Protein AF-A0A5C3Q4L3-F1 (afdb_monomer_lite)

Radius of gyration: 21.95 Å; chains: 1; bounding box: 42×44×56 Å

Sequence (191 aa):
MIPGEAAPNPEAIHKWSAREMYQFCVRNNIPEVWAYLWENWYCQERWKLWARSPCPDKVPVLTTTMIAESHFQKIKHDFLHYFNHPRLDLLVHIISQRMLQQYYVDLHTFLEETGRYSKGNLSWRPDFKRKWRTLEKVPQSEPFNPKYKPDALTWTCTCPSMRYSQFLICKHLIQHVRPVPPKFFLGVKRH

Foldseek 3Di:
DLPDLDDAQLVRVLVVVLVVVVVVCVVVVNVVVNVVCCVQDSPPVNVVVQPCRVPVQAQPLDDPVVVVVVVVVCCCPVPCVPPDPDDPVVSVCCCVPPVVVVVVVVVCVAPVLPDPNNQDPSVCLVVVVVVLVVLCPDDADPPHDPSWDQDLVSLDTPDPCLVVDSVSDHSVNSNVDDDDDPVVSSVDDHD

Secondary structure (DSSP, 8-state):
----SSPPPHHHHHHHHHHHHHHHHHHTT-HHHHHHHIIIIISHHHHHHH-STT-TT---SS-HHHHHHHHHHHIIIIISTT-SS--HHHHHHIIIIIIHHHHHHHHHHHHS--STTSSS--THHHHHHHHHHHHHHSPPPSSP-TT--EETTTTEE-SHHHHT-TTS--HHHHHHSPPPPTTHHHH----

InterPro domains:
  IPR007527 Zinc finger, SWIM-type [PS50966] (148-181)

Organism: NCBI:txid1884261

pLDDT: mean 78.93, std 13.06, range [42.47, 96.94]

Structure (mmCIF, N/CA/C/O backbone):
data_AF-A0A5C3Q4L3-F1
#
_entry.id   AF-A0A5C3Q4L3-F1
#
loop_
_atom_site.group_PDB
_atom_site.id
_atom_site.type_symbol
_atom_site.label_atom_id
_atom_site.label_alt_id
_atom_site.label_comp_id
_atom_site.label_asym_id
_atom_site.label_entity_id
_atom_site.label_seq_id
_atom_site.pdbx_PDB_ins_code
_atom_site.Cartn_x
_atom_site.Cartn_y
_atom_site.Cartn_z
_atom_site.occupancy
_atom_site.B_iso_or_equiv
_atom_site.auth_seq_id
_atom_site.auth_comp_id
_atom_site.auth_asym_id
_atom_site.auth_atom_id
_atom_site.pdbx_PDB_model_num
ATOM 1 N N . MET A 1 1 ? 10.709 -1.392 -18.042 1.00 47.03 1 MET A N 1
ATOM 2 C CA . MET A 1 1 ? 9.393 -0.717 -18.198 1.00 47.03 1 MET A CA 1
ATOM 3 C C . MET A 1 1 ? 8.504 -1.721 -18.913 1.00 47.03 1 MET A C 1
ATOM 5 O O . MET A 1 1 ? 8.998 -2.261 -19.893 1.00 47.03 1 MET A O 1
ATOM 9 N N . ILE A 1 2 ? 7.293 -2.044 -18.429 1.00 50.28 2 ILE A N 1
ATOM 10 C CA . ILE A 1 2 ? 6.383 -2.898 -19.219 1.00 50.28 2 ILE A CA 1
ATOM 11 C C . ILE A 1 2 ? 6.100 -2.107 -20.502 1.00 50.28 2 ILE A C 1
ATOM 13 O O . ILE A 1 2 ? 5.579 -0.996 -20.384 1.00 50.28 2 ILE A O 1
ATOM 17 N N . PRO A 1 3 ? 6.501 -2.581 -21.690 1.00 44.00 3 PRO A N 1
ATOM 18 C CA . PRO A 1 3 ? 6.177 -1.889 -22.927 1.00 44.00 3 PRO A CA 1
ATOM 19 C C . PRO A 1 3 ? 4.669 -2.041 -23.145 1.00 44.00 3 PRO A C 1
ATOM 21 O O . PRO A 1 3 ? 4.183 -3.164 -23.261 1.00 44.00 3 PRO A O 1
ATOM 24 N N . GLY A 1 4 ? 3.917 -0.941 -23.129 1.00 49.00 4 GLY A N 1
ATOM 25 C CA . GLY A 1 4 ? 2.470 -0.985 -23.327 1.00 49.00 4 GLY A CA 1
ATOM 26 C C . GLY A 1 4 ? 1.792 0.365 -23.115 1.00 49.00 4 GLY A C 1
ATOM 27 O O . GLY A 1 4 ? 2.161 1.130 -22.228 1.00 49.00 4 GLY A O 1
ATOM 28 N N . GLU A 1 5 ? 0.797 0.649 -23.952 1.00 42.47 5 GLU A N 1
ATOM 29 C CA . GLU A 1 5 ? 0.042 1.906 -23.985 1.00 42.47 5 GLU A CA 1
ATOM 30 C C . GLU A 1 5 ? -1.128 1.980 -22.987 1.00 42.47 5 GLU A C 1
ATOM 32 O O . GLU A 1 5 ? -1.806 3.008 -22.945 1.00 42.47 5 GLU A O 1
ATOM 37 N N . ALA A 1 6 ? -1.348 0.927 -22.191 1.00 49.72 6 ALA A N 1
ATOM 38 C CA . ALA A 1 6 ? -2.472 0.775 -21.266 1.00 49.72 6 ALA A CA 1
ATOM 39 C C . ALA A 1 6 ? -2.027 0.274 -19.878 1.00 49.72 6 ALA A C 1
ATOM 41 O O . ALA A 1 6 ? -0.922 -0.255 -19.712 1.00 49.72 6 ALA A O 1
ATOM 42 N N . ALA A 1 7 ? -2.900 0.440 -18.877 1.00 57.62 7 ALA A N 1
ATOM 43 C CA . ALA A 1 7 ? -2.707 -0.122 -17.543 1.00 57.62 7 ALA A CA 1
ATOM 44 C C . ALA A 1 7 ? -2.535 -1.655 -17.641 1.00 57.62 7 ALA A C 1
ATOM 46 O O . ALA A 1 7 ? -3.345 -2.321 -18.287 1.00 57.62 7 ALA A O 1
ATOM 47 N N . PRO A 1 8 ? -1.469 -2.236 -17.069 1.00 65.44 8 PRO A N 1
ATOM 48 C CA . PRO A 1 8 ? -1.151 -3.636 -17.313 1.00 65.44 8 PRO A CA 1
ATOM 49 C C . PRO A 1 8 ? -2.140 -4.575 -16.597 1.00 65.44 8 PRO A C 1
ATOM 51 O O . PRO A 1 8 ? -2.331 -4.472 -15.387 1.00 65.44 8 PRO A O 1
ATOM 54 N N . ASN A 1 9 ? -2.739 -5.507 -17.354 1.00 75.81 9 ASN A N 1
ATOM 55 C CA . ASN A 1 9 ? -3.566 -6.616 -16.848 1.00 75.81 9 ASN A CA 1
ATOM 56 C C . ASN A 1 9 ? -2.798 -7.392 -15.749 1.00 75.81 9 ASN A C 1
ATOM 58 O O . ASN A 1 9 ? -1.605 -7.653 -15.945 1.00 75.81 9 ASN A O 1
ATOM 62 N N . PRO A 1 10 ? -3.432 -7.792 -14.626 1.00 80.44 10 PRO A N 1
ATOM 63 C CA . PRO A 1 10 ? -2.822 -8.645 -13.605 1.00 80.44 10 PRO A CA 1
ATOM 64 C C . PRO A 1 10 ? -1.992 -9.823 -14.131 1.00 80.44 10 PRO A C 1
ATOM 66 O O . PRO A 1 10 ? -0.877 -10.042 -13.646 1.00 80.44 10 PRO A O 1
ATOM 69 N N . GLU A 1 11 ? -2.486 -10.528 -15.151 1.00 82.75 11 GLU A N 1
ATOM 70 C CA . GLU A 1 11 ? -1.782 -11.645 -15.799 1.00 82.75 11 GLU A CA 1
ATOM 71 C C . GLU A 1 11 ? -0.563 -11.176 -16.598 1.00 82.75 11 GLU A C 1
ATOM 73 O O . GLU A 1 11 ? 0.498 -11.802 -16.574 1.00 82.75 11 GLU A O 1
ATOM 78 N N . ALA A 1 12 ? -0.680 -10.035 -17.279 1.00 81.88 12 ALA A N 1
ATOM 79 C CA . ALA A 1 12 ? 0.427 -9.440 -18.017 1.00 81.88 12 ALA A CA 1
ATOM 80 C C . ALA A 1 12 ? 1.546 -8.986 -17.067 1.00 81.88 12 ALA A C 1
ATOM 82 O O . ALA A 1 12 ? 2.721 -9.192 -17.371 1.00 81.88 12 ALA A O 1
ATOM 83 N N . ILE A 1 13 ? 1.197 -8.429 -15.899 1.00 82.88 13 ILE A N 1
ATOM 84 C CA . ILE A 1 13 ? 2.163 -8.081 -14.845 1.00 82.88 13 ILE A CA 1
ATOM 85 C C . ILE A 1 13 ? 2.882 -9.339 -14.357 1.00 82.88 13 ILE A C 1
ATOM 87 O O . ILE A 1 13 ? 4.109 -9.335 -14.258 1.00 82.88 13 ILE A O 1
ATOM 91 N N . HIS A 1 14 ? 2.134 -10.409 -14.078 1.00 87.31 14 HIS A N 1
ATOM 92 C CA . HIS A 1 14 ? 2.691 -11.681 -13.618 1.00 87.31 14 HIS A CA 1
ATOM 93 C C . HIS A 1 14 ? 3.668 -12.270 -14.633 1.00 87.31 14 HIS A C 1
ATOM 95 O O . HIS A 1 14 ? 4.840 -12.477 -14.313 1.00 87.31 14 HIS A O 1
ATOM 101 N N . LYS A 1 15 ? 3.221 -12.443 -15.882 1.00 87.94 15 LYS A N 1
ATOM 102 C CA . LYS A 1 15 ? 4.034 -12.986 -16.975 1.00 87.94 15 LYS A CA 1
ATOM 103 C C . LYS A 1 15 ? 5.289 -12.156 -17.217 1.00 87.94 15 LYS A C 1
ATOM 105 O O . LYS A 1 15 ? 6.363 -12.711 -17.438 1.00 87.94 15 LYS A O 1
ATOM 110 N N . TRP A 1 16 ? 5.168 -10.831 -17.179 1.00 86.69 16 TRP A N 1
ATOM 111 C CA . TRP A 1 16 ? 6.302 -9.941 -17.396 1.00 86.69 16 TRP A CA 1
ATOM 112 C C . TRP A 1 16 ? 7.307 -10.004 -16.243 1.00 86.69 16 TRP A C 1
ATOM 114 O O . TRP A 1 16 ? 8.498 -10.153 -16.497 1.00 86.69 16 TRP A O 1
ATOM 124 N N . SER A 1 17 ? 6.837 -9.973 -14.993 1.00 88.19 17 SER A N 1
ATOM 125 C CA . SER A 1 17 ? 7.704 -10.073 -13.814 1.00 88.19 17 SER A CA 1
ATOM 126 C C . SER A 1 17 ? 8.432 -11.419 -13.762 1.00 88.19 17 SER A C 1
ATOM 128 O O . SER A 1 17 ? 9.636 -11.454 -13.515 1.00 88.19 17 SER A O 1
ATOM 130 N N . ALA A 1 18 ? 7.723 -12.516 -14.046 1.00 91.38 18 ALA A N 1
ATOM 131 C CA . ALA A 1 18 ? 8.309 -13.850 -14.134 1.00 91.38 18 ALA A CA 1
ATOM 132 C C . ALA A 1 18 ? 9.365 -13.918 -15.246 1.00 91.38 18 ALA A C 1
ATOM 134 O O . ALA A 1 18 ? 10.464 -14.419 -15.029 1.00 91.38 18 ALA A O 1
ATOM 135 N N . ARG A 1 19 ? 9.067 -13.350 -16.423 1.00 91.25 19 ARG A N 1
ATOM 136 C CA . ARG A 1 19 ? 9.997 -13.313 -17.558 1.00 91.25 19 ARG A CA 1
ATOM 137 C C . ARG A 1 19 ? 11.249 -12.490 -17.265 1.00 91.25 19 ARG A C 1
ATOM 139 O O . ARG A 1 19 ? 12.336 -12.945 -17.604 1.00 91.25 19 ARG A O 1
ATOM 146 N N . GLU A 1 20 ? 11.123 -11.304 -16.670 1.00 91.38 20 GLU A N 1
ATOM 147 C CA . GLU A 1 20 ? 12.291 -10.487 -16.311 1.00 91.38 20 GLU A CA 1
ATOM 148 C C . GLU A 1 20 ? 13.203 -11.226 -15.331 1.00 91.38 20 GLU A C 1
ATOM 150 O O . GLU A 1 20 ? 14.419 -11.257 -15.532 1.00 91.38 20 GLU A O 1
ATOM 155 N N . MET A 1 21 ? 12.620 -11.860 -14.309 1.00 92.19 21 MET A N 1
ATOM 156 C CA . MET A 1 21 ? 13.385 -12.611 -13.319 1.00 92.19 21 MET A CA 1
ATOM 157 C C . MET A 1 21 ? 14.039 -13.855 -13.925 1.00 92.19 21 MET A C 1
ATOM 159 O O . MET A 1 21 ? 15.227 -14.080 -13.721 1.00 92.19 21 MET A O 1
ATOM 163 N N . TYR A 1 22 ? 13.315 -14.609 -14.753 1.00 94.62 22 TYR A N 1
ATOM 164 C CA . TYR A 1 22 ? 13.879 -15.735 -15.494 1.00 94.62 22 TYR A CA 1
ATOM 165 C C . TYR A 1 22 ? 15.067 -15.299 -16.361 1.00 94.62 22 TYR A C 1
ATOM 167 O O . TYR A 1 22 ? 16.146 -15.879 -16.288 1.00 94.62 22 TYR A O 1
ATOM 175 N N . GLN A 1 23 ? 14.909 -14.220 -17.134 1.00 95.25 23 GLN A N 1
ATOM 176 C CA . GLN A 1 23 ? 15.986 -13.673 -17.961 1.00 95.25 23 GLN A CA 1
ATOM 177 C C . GLN A 1 23 ? 17.169 -13.171 -17.128 1.00 95.25 23 GLN A C 1
ATOM 179 O O . GLN A 1 23 ? 18.306 -13.215 -17.593 1.00 95.25 23 GLN A O 1
ATOM 184 N N . PHE A 1 24 ? 16.932 -12.645 -15.927 1.00 95.19 24 PHE A N 1
ATOM 185 C CA . PHE A 1 24 ? 17.999 -12.298 -14.992 1.00 95.19 24 PHE A CA 1
ATOM 186 C C . PHE A 1 24 ? 18.750 -13.550 -14.522 1.00 95.19 24 PHE A C 1
ATOM 188 O O . PHE A 1 24 ? 19.977 -13.568 -14.586 1.00 95.19 24 PHE A O 1
ATOM 195 N N . CYS A 1 25 ? 18.040 -14.608 -14.129 1.00 96.12 25 CYS A N 1
ATOM 196 C CA . CYS A 1 25 ? 18.656 -15.853 -13.677 1.00 96.12 25 CYS A CA 1
ATOM 197 C C . CYS A 1 25 ? 19.452 -16.555 -14.785 1.00 96.12 25 CYS A C 1
ATOM 199 O O . CYS A 1 25 ? 20.569 -16.999 -14.540 1.00 96.12 25 CYS A O 1
ATOM 201 N N . VAL A 1 26 ? 18.925 -16.588 -16.014 1.00 95.38 26 VAL A N 1
ATOM 202 C CA . VAL A 1 26 ? 19.625 -17.147 -17.184 1.00 95.38 26 VAL A CA 1
ATOM 203 C C . VAL A 1 26 ? 20.895 -16.355 -17.495 1.00 95.38 26 VAL A C 1
ATOM 205 O O . VAL A 1 26 ? 21.951 -16.946 -17.685 1.00 95.38 26 VAL A O 1
ATOM 208 N N . ARG A 1 27 ? 20.827 -15.016 -17.494 1.00 96.94 27 ARG A N 1
ATOM 209 C CA . ARG A 1 27 ? 21.999 -14.161 -17.762 1.00 96.94 27 ARG A CA 1
ATOM 210 C C . ARG A 1 27 ? 23.117 -14.318 -16.732 1.00 96.94 27 ARG A C 1
ATOM 212 O O . ARG A 1 27 ? 24.274 -14.147 -17.088 1.00 96.94 27 ARG A O 1
ATOM 219 N N . ASN A 1 28 ? 22.773 -14.623 -15.483 1.00 96.12 28 ASN A N 1
ATOM 220 C CA . ASN A 1 28 ? 23.737 -14.820 -14.398 1.00 96.12 28 ASN A CA 1
ATOM 221 C C . ASN A 1 28 ? 24.069 -16.304 -14.150 1.00 96.12 28 ASN A C 1
ATOM 223 O O . ASN A 1 28 ? 24.785 -16.601 -13.201 1.00 96.12 28 ASN A O 1
ATOM 227 N N . ASN A 1 29 ? 23.558 -17.222 -14.979 1.00 95.50 29 ASN A N 1
ATOM 228 C CA . ASN A 1 29 ? 23.755 -18.668 -14.857 1.00 95.50 29 ASN A CA 1
ATOM 229 C C . ASN A 1 29 ? 23.416 -19.237 -13.460 1.00 95.50 29 ASN A C 1
ATOM 231 O O . ASN A 1 29 ? 24.179 -20.015 -12.897 1.00 95.50 29 ASN A O 1
ATOM 235 N N . ILE A 1 30 ? 22.269 -18.833 -12.902 1.00 96.69 30 ILE A N 1
ATOM 236 C CA . ILE A 1 30 ? 21.767 -19.263 -11.579 1.00 96.69 30 ILE A CA 1
ATOM 237 C C . ILE A 1 30 ? 20.385 -19.943 -11.695 1.00 96.69 30 ILE A C 1
ATOM 239 O O . ILE A 1 30 ? 19.365 -19.379 -11.277 1.00 96.69 30 ILE A O 1
ATOM 243 N N . PRO A 1 31 ? 20.302 -21.135 -12.314 1.00 93.44 31 PRO A N 1
ATOM 244 C CA . PRO A 1 31 ? 19.034 -21.836 -12.532 1.00 93.44 31 PRO A CA 1
ATOM 245 C C . PRO A 1 31 ? 18.357 -22.301 -11.233 1.00 93.44 31 PRO A C 1
ATOM 247 O O . PRO A 1 31 ? 17.129 -22.329 -11.161 1.00 93.44 31 PRO A O 1
ATOM 250 N N . GLU A 1 32 ? 19.122 -22.605 -10.186 1.00 93.94 32 GLU A N 1
ATOM 251 C CA . GLU A 1 32 ? 18.615 -23.044 -8.880 1.00 93.94 32 GLU A CA 1
ATOM 252 C C . GLU A 1 32 ? 17.818 -21.930 -8.201 1.00 93.94 32 GLU A C 1
ATOM 254 O O . GLU A 1 32 ? 16.751 -22.160 -7.629 1.00 93.94 32 GLU A O 1
ATOM 259 N N . VAL A 1 33 ? 18.309 -20.694 -8.329 1.00 93.50 33 VAL A N 1
ATOM 260 C CA . VAL A 1 33 ? 17.608 -19.507 -7.842 1.00 93.50 33 VAL A CA 1
ATOM 261 C C . VAL A 1 33 ? 16.281 -19.361 -8.575 1.00 93.50 33 VAL A C 1
ATOM 263 O O . VAL A 1 33 ? 15.262 -19.139 -7.931 1.00 93.50 33 VAL A O 1
ATOM 266 N N . TRP A 1 34 ? 16.247 -19.545 -9.897 1.00 95.81 34 TRP A N 1
ATOM 267 C CA . TRP A 1 34 ? 14.983 -19.500 -10.635 1.00 95.81 34 TRP A CA 1
ATOM 268 C C . TRP A 1 34 ? 13.989 -20.564 -10.157 1.00 95.81 34 TRP A C 1
ATOM 270 O O . TRP A 1 34 ? 12.830 -20.227 -9.922 1.00 95.81 34 TRP A O 1
ATOM 280 N N . ALA A 1 35 ? 14.431 -21.810 -9.963 1.00 94.25 35 ALA A N 1
ATOM 281 C CA . ALA A 1 35 ? 13.573 -22.880 -9.454 1.00 94.25 35 ALA A CA 1
ATOM 282 C C . ALA A 1 35 ? 12.968 -22.511 -8.088 1.00 94.25 35 ALA A C 1
ATOM 284 O O . ALA A 1 35 ? 11.755 -22.588 -7.901 1.00 94.25 3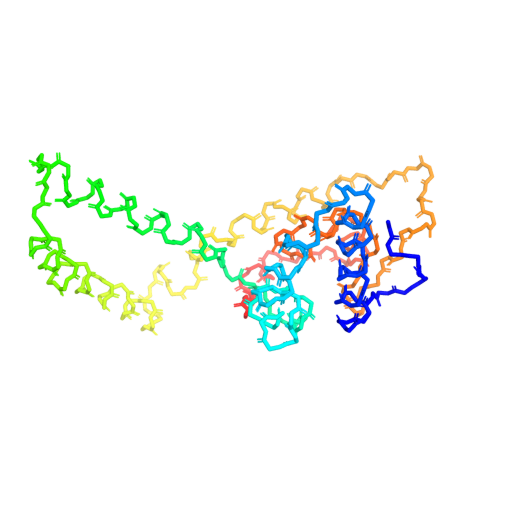5 ALA A O 1
ATOM 285 N N . TYR A 1 36 ? 13.791 -22.001 -7.166 1.00 94.06 36 TYR A N 1
ATOM 286 C CA . TYR A 1 36 ? 13.326 -21.531 -5.861 1.00 94.06 36 TYR A CA 1
ATOM 287 C C . TYR A 1 36 ? 12.319 -20.376 -5.974 1.00 94.06 36 TYR A C 1
ATOM 289 O O . TYR A 1 36 ? 11.264 -20.399 -5.333 1.00 94.06 36 TYR A O 1
ATOM 297 N N . LEU A 1 37 ? 12.631 -19.362 -6.788 1.00 92.38 37 LEU A N 1
ATOM 298 C CA . LEU A 1 37 ? 11.776 -18.192 -6.991 1.00 92.38 37 LEU A CA 1
ATOM 299 C C . LEU A 1 37 ? 10.441 -18.578 -7.637 1.00 92.38 37 LEU A C 1
ATOM 301 O O . LEU A 1 37 ? 9.406 -18.008 -7.289 1.00 92.38 37 LEU A O 1
ATOM 305 N N . TRP A 1 38 ? 10.447 -19.532 -8.567 1.00 93.94 38 TRP A N 1
ATOM 306 C CA . TRP A 1 38 ? 9.236 -20.040 -9.197 1.00 93.94 38 TRP A CA 1
ATOM 307 C C . TRP A 1 38 ? 8.336 -20.742 -8.186 1.00 93.94 38 TRP A C 1
ATOM 309 O O . TRP A 1 38 ? 7.197 -20.317 -8.004 1.00 93.94 38 TRP A O 1
ATOM 319 N N . GLU A 1 39 ? 8.857 -21.730 -7.463 1.00 93.19 39 GLU A N 1
ATOM 320 C CA . GLU A 1 39 ? 8.075 -22.513 -6.499 1.00 93.19 39 GLU A CA 1
ATOM 321 C C . GLU A 1 39 ? 7.491 -21.661 -5.365 1.00 93.19 39 GLU A C 1
ATOM 323 O O . GLU A 1 39 ? 6.357 -21.874 -4.933 1.00 93.19 39 GLU A O 1
ATOM 328 N N . ASN A 1 40 ? 8.235 -20.655 -4.894 1.00 89.62 40 ASN A N 1
ATOM 329 C CA . ASN A 1 40 ? 7.825 -19.864 -3.732 1.00 89.62 40 ASN A CA 1
ATOM 330 C C . ASN A 1 40 ? 7.052 -18.593 -4.085 1.00 89.62 40 ASN A C 1
ATOM 332 O O . ASN A 1 40 ? 6.184 -18.180 -3.313 1.00 89.62 40 ASN A O 1
ATOM 336 N N . TRP A 1 41 ? 7.351 -17.962 -5.223 1.00 87.62 41 TRP A N 1
ATOM 337 C CA . TRP A 1 41 ? 6.812 -16.645 -5.561 1.00 87.62 41 TRP A CA 1
ATOM 338 C C . TRP A 1 41 ? 6.120 -16.618 -6.926 1.00 87.62 41 TRP A C 1
ATOM 340 O O . TRP A 1 41 ? 4.972 -16.187 -7.012 1.00 87.62 41 TRP A O 1
ATOM 350 N N . TYR A 1 42 ? 6.746 -17.075 -8.007 1.00 90.38 42 TYR A N 1
ATOM 351 C CA . TYR A 1 42 ? 6.166 -16.884 -9.344 1.00 90.38 42 TYR A CA 1
ATOM 352 C C . TYR A 1 42 ? 5.132 -17.938 -9.766 1.00 90.38 42 TYR A C 1
ATOM 354 O O . TYR A 1 42 ? 4.409 -17.689 -10.727 1.00 90.38 42 TYR A O 1
ATOM 362 N N . CYS A 1 43 ? 4.982 -19.056 -9.056 1.00 90.75 43 CYS A N 1
ATOM 363 C CA . CYS A 1 43 ? 3.898 -20.010 -9.286 1.00 90.75 43 CYS A CA 1
ATOM 364 C C . CYS A 1 43 ? 2.535 -19.331 -9.079 1.00 90.75 43 CYS A C 1
ATOM 366 O O . CYS A 1 43 ? 2.359 -18.552 -8.143 1.00 90.75 43 CYS A O 1
ATOM 368 N N . GLN A 1 44 ? 1.552 -19.621 -9.933 1.00 85.75 44 GLN A N 1
ATOM 369 C CA . GLN A 1 44 ? 0.261 -18.921 -9.962 1.00 85.75 44 GLN A CA 1
ATOM 370 C C . GLN A 1 44 ? -0.492 -18.990 -8.622 1.00 85.75 44 GLN A C 1
ATOM 372 O O . GLN A 1 44 ? -1.097 -18.007 -8.187 1.00 85.75 44 GLN A O 1
ATOM 377 N N . GLU A 1 45 ? -0.387 -20.118 -7.915 1.00 86.25 45 GLU A N 1
ATOM 378 C CA . GLU A 1 45 ? -0.975 -20.298 -6.585 1.00 86.25 45 GLU A CA 1
ATOM 379 C C . GLU A 1 45 ? -0.301 -19.454 -5.499 1.00 86.25 45 GLU A C 1
ATOM 381 O O . GLU A 1 45 ? -0.958 -19.036 -4.545 1.00 86.25 45 GLU A O 1
ATOM 386 N N . ARG A 1 46 ? 1.000 -19.185 -5.632 1.00 86.19 46 ARG A N 1
ATOM 387 C CA . ARG A 1 46 ? 1.760 -18.362 -4.686 1.00 86.19 46 ARG A CA 1
ATOM 388 C C . ARG A 1 46 ? 1.696 -16.887 -5.047 1.00 86.19 46 ARG A C 1
ATOM 390 O O . ARG A 1 46 ? 1.575 -16.058 -4.152 1.00 86.19 46 ARG A O 1
ATOM 397 N N . TRP A 1 47 ? 1.693 -16.556 -6.336 1.00 85.06 47 TRP A N 1
ATOM 398 C CA . TRP A 1 47 ? 1.641 -15.195 -6.865 1.00 85.06 47 TRP A CA 1
ATOM 399 C C . TRP A 1 47 ? 0.498 -14.379 -6.259 1.00 85.06 47 TRP A C 1
ATOM 401 O O . TRP A 1 47 ? 0.718 -13.267 -5.785 1.00 85.06 47 TRP A O 1
ATOM 411 N N . LYS A 1 48 ? -0.701 -14.969 -6.165 1.00 82.69 48 LYS A N 1
ATOM 412 C CA . LYS A 1 48 ? -1.878 -14.347 -5.528 1.00 82.69 48 LYS A CA 1
ATOM 413 C C . LYS A 1 48 ? -1.688 -13.953 -4.058 1.00 82.69 48 LYS A C 1
ATOM 415 O O . LYS A 1 48 ? -2.437 -13.116 -3.568 1.00 82.69 48 LYS A O 1
ATOM 420 N N . LEU A 1 49 ? -0.723 -14.550 -3.356 1.00 77.81 49 LEU A N 1
ATOM 421 C CA . LEU A 1 49 ? -0.493 -14.318 -1.928 1.00 77.81 49 LEU A CA 1
ATOM 422 C C . LEU A 1 49 ? 0.427 -13.125 -1.656 1.00 77.81 49 LEU A C 1
ATOM 424 O O . LEU A 1 49 ? 0.305 -12.500 -0.606 1.00 77.81 49 LEU A O 1
ATOM 428 N N . TRP A 1 50 ? 1.349 -12.810 -2.568 1.00 74.19 50 TRP A N 1
ATOM 429 C CA . TRP A 1 50 ? 2.347 -11.756 -2.342 1.00 74.19 50 TRP A CA 1
ATOM 430 C C . TRP A 1 50 ? 2.278 -10.621 -3.363 1.00 74.19 50 TRP A C 1
ATOM 432 O O . TRP A 1 50 ? 2.622 -9.482 -3.038 1.00 74.19 50 TRP A O 1
ATOM 442 N N . ALA A 1 51 ? 1.829 -10.892 -4.589 1.00 75.44 51 ALA A N 1
ATOM 443 C CA . ALA A 1 51 ? 1.690 -9.860 -5.596 1.00 75.44 51 ALA A CA 1
ATOM 444 C C . ALA A 1 51 ? 0.433 -9.031 -5.339 1.00 75.44 51 ALA A C 1
ATOM 446 O O . ALA A 1 51 ? -0.625 -9.534 -4.974 1.00 75.44 51 ALA A O 1
ATOM 447 N N . ARG A 1 52 ? 0.542 -7.725 -5.586 1.00 70.19 52 ARG A N 1
ATOM 448 C CA . ARG A 1 52 ? -0.595 -6.801 -5.492 1.00 70.19 52 ARG A CA 1
ATOM 449 C C . ARG A 1 52 ? -1.498 -6.837 -6.723 1.00 70.19 52 ARG A C 1
ATOM 451 O O . ARG A 1 52 ? -2.658 -6.463 -6.625 1.00 70.19 52 ARG A O 1
ATOM 458 N N . SER A 1 53 ? -0.967 -7.249 -7.877 1.00 70.56 53 SER A N 1
ATOM 459 C CA . SER A 1 53 ? -1.710 -7.235 -9.141 1.00 70.56 53 SER A CA 1
ATOM 460 C C . SER A 1 53 ? -2.999 -8.066 -9.146 1.00 70.56 53 SER A C 1
ATOM 462 O O . SER A 1 53 ? -3.955 -7.608 -9.760 1.00 70.56 53 SER A O 1
ATOM 464 N N . PRO A 1 54 ? -3.098 -9.221 -8.459 1.00 70.00 54 PRO A N 1
ATOM 465 C CA . PRO A 1 54 ? -4.315 -10.038 -8.453 1.00 70.00 54 PRO A CA 1
ATOM 466 C C . PRO A 1 54 ? -5.470 -9.439 -7.636 1.00 70.00 54 PRO A C 1
ATOM 468 O O . PRO A 1 54 ? -6.593 -9.920 -7.737 1.00 70.00 54 PRO A O 1
ATOM 471 N N . CYS A 1 55 ? -5.210 -8.397 -6.839 1.00 69.44 55 CYS A N 1
ATOM 472 C CA . CYS A 1 55 ? -6.191 -7.744 -5.972 1.00 69.44 55 CYS A CA 1
ATOM 473 C C . CYS A 1 55 ? -6.241 -6.228 -6.256 1.00 69.44 55 CYS A C 1
ATOM 475 O O . CYS A 1 55 ? -5.791 -5.447 -5.416 1.00 69.44 55 CYS A O 1
ATOM 477 N N . PRO A 1 56 ? -6.760 -5.786 -7.420 1.00 63.38 56 PRO A N 1
ATOM 478 C CA . PRO A 1 56 ? -6.752 -4.371 -7.808 1.00 63.38 56 PRO A CA 1
ATOM 479 C C . PRO A 1 56 ? -7.563 -3.482 -6.854 1.00 63.38 56 PRO A C 1
ATOM 481 O O . PRO A 1 56 ? -7.156 -2.358 -6.568 1.00 63.38 56 PRO A O 1
ATOM 484 N N . ASP A 1 57 ? -8.652 -4.017 -6.298 1.00 62.97 57 ASP A N 1
ATOM 485 C CA . ASP A 1 57 ? -9.583 -3.269 -5.443 1.00 62.97 57 ASP A CA 1
ATOM 486 C C . ASP A 1 57 ? -9.164 -3.228 -3.967 1.00 62.97 57 ASP A C 1
ATOM 488 O O . ASP A 1 57 ? -9.797 -2.551 -3.155 1.00 62.97 57 ASP A O 1
ATOM 492 N N . LYS A 1 58 ? -8.111 -3.968 -3.594 1.00 61.59 58 LYS A N 1
ATOM 493 C CA . LYS A 1 58 ? -7.676 -4.111 -2.201 1.00 61.59 58 LYS A CA 1
ATOM 494 C C . LYS A 1 58 ? -6.286 -3.525 -2.021 1.00 61.59 58 LYS A C 1
ATOM 496 O O . LYS A 1 58 ? -5.333 -3.879 -2.716 1.00 61.59 58 LYS A O 1
ATOM 501 N N . VAL A 1 59 ? -6.140 -2.629 -1.053 1.00 59.06 59 VAL A N 1
ATOM 502 C CA . VAL A 1 59 ? -4.846 -2.037 -0.716 1.00 59.06 59 VAL A CA 1
ATOM 503 C C . VAL A 1 59 ? -4.392 -2.661 0.597 1.00 59.06 59 VAL A C 1
ATOM 505 O O . VAL A 1 59 ? -4.964 -2.318 1.632 1.00 59.06 59 VAL A O 1
ATOM 508 N N . PRO A 1 60 ? -3.323 -3.484 0.611 1.00 53.25 60 PRO A N 1
ATOM 509 C CA . PRO A 1 60 ? -2.905 -4.188 1.818 1.00 53.25 60 PRO A CA 1
ATOM 510 C C . PRO A 1 60 ? -2.673 -3.186 2.943 1.00 53.25 60 PRO A C 1
ATOM 512 O O . PRO A 1 60 ? -1.840 -2.284 2.817 1.00 53.25 60 PRO A O 1
ATOM 515 N N . VAL A 1 61 ? -3.451 -3.304 4.022 1.00 54.31 61 VAL A N 1
ATOM 516 C CA . VAL A 1 61 ? -3.459 -2.330 5.124 1.00 54.31 61 VAL A CA 1
ATOM 517 C C . VAL A 1 61 ? -2.055 -2.189 5.718 1.00 54.31 61 VAL A C 1
ATOM 519 O O . VAL A 1 61 ? -1.643 -1.078 6.063 1.00 54.31 61 VAL A O 1
ATOM 522 N N . LEU A 1 62 ? -1.284 -3.277 5.720 1.00 50.62 62 LEU A N 1
ATOM 523 C CA . LEU A 1 62 ? 0.077 -3.356 6.229 1.00 50.62 62 LEU A CA 1
ATOM 524 C C . LEU A 1 62 ? 0.900 -4.365 5.394 1.00 50.62 62 LEU A C 1
ATOM 526 O O . LEU A 1 62 ? 0.357 -5.342 4.881 1.00 50.62 62 LEU A O 1
ATOM 530 N N . THR A 1 63 ? 2.205 -4.135 5.246 1.00 54.78 63 THR A N 1
ATOM 531 C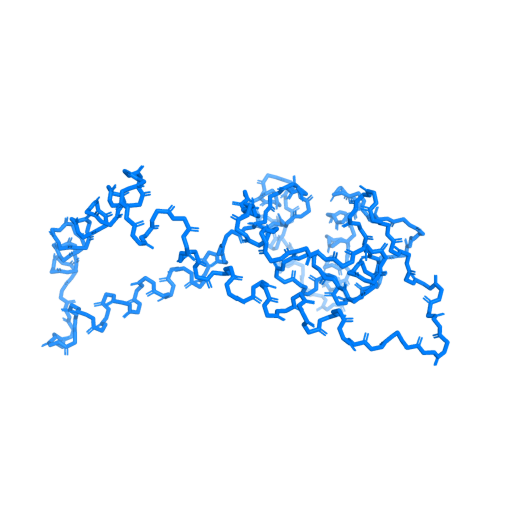 CA . THR A 1 63 ? 3.169 -5.121 4.722 1.00 54.78 63 THR A CA 1
ATOM 532 C C . THR A 1 63 ? 3.413 -6.184 5.792 1.00 54.78 63 THR A C 1
ATOM 534 O O . THR A 1 63 ? 3.780 -5.846 6.913 1.00 54.78 63 THR A O 1
ATOM 537 N N . THR A 1 64 ? 3.199 -7.464 5.476 1.00 55.50 64 THR A N 1
ATOM 538 C CA . THR A 1 64 ? 3.203 -8.573 6.455 1.00 55.50 64 THR A CA 1
ATOM 539 C C . THR A 1 64 ? 4.484 -8.655 7.289 1.00 55.50 64 THR A C 1
ATOM 541 O O . THR A 1 64 ? 4.407 -8.914 8.488 1.00 55.50 64 THR A O 1
ATOM 544 N N . THR A 1 65 ? 5.640 -8.351 6.695 1.00 58.75 65 THR A N 1
ATOM 545 C CA . THR A 1 65 ? 6.933 -8.305 7.397 1.00 58.75 65 THR A CA 1
ATOM 546 C C . THR A 1 65 ? 6.981 -7.202 8.452 1.00 58.75 65 THR A C 1
ATOM 548 O O . THR A 1 65 ? 7.331 -7.465 9.597 1.00 58.75 65 THR A O 1
ATOM 551 N N . MET A 1 66 ? 6.516 -5.995 8.123 1.00 64.31 66 MET A N 1
ATOM 552 C CA . MET A 1 66 ? 6.490 -4.872 9.065 1.00 64.31 66 MET A CA 1
ATOM 553 C C . MET A 1 66 ? 5.495 -5.080 10.213 1.00 64.31 66 MET A C 1
ATOM 555 O O . MET A 1 66 ? 5.739 -4.603 11.318 1.00 64.31 66 MET A O 1
ATOM 559 N N . ILE A 1 67 ? 4.377 -5.782 9.977 1.00 64.06 67 ILE A N 1
ATOM 560 C CA . ILE A 1 67 ? 3.429 -6.133 11.052 1.00 64.06 67 ILE A CA 1
ATOM 561 C C . ILE A 1 67 ? 4.094 -7.081 12.033 1.00 64.06 67 ILE A C 1
ATOM 563 O O . ILE A 1 67 ? 4.034 -6.846 13.236 1.00 64.06 67 ILE A O 1
ATOM 567 N N . ALA A 1 68 ? 4.712 -8.144 11.513 1.00 66.56 68 ALA A N 1
ATOM 568 C CA . ALA A 1 68 ? 5.372 -9.144 12.333 1.00 66.56 68 ALA A CA 1
ATOM 569 C C . ALA A 1 68 ? 6.507 -8.505 13.142 1.00 66.56 68 ALA A C 1
ATOM 571 O O . ALA A 1 68 ? 6.559 -8.669 14.358 1.00 66.56 68 ALA A O 1
ATOM 572 N N . GLU A 1 69 ? 7.356 -7.698 12.502 1.00 74.25 69 GLU A N 1
ATOM 573 C CA . GLU A 1 69 ? 8.441 -6.975 13.170 1.00 74.25 69 GLU A CA 1
ATOM 574 C C . GLU A 1 69 ? 7.922 -6.014 14.242 1.00 74.25 69 GLU A C 1
ATOM 576 O O . GLU A 1 69 ? 8.392 -6.062 15.376 1.00 74.25 69 GLU A O 1
ATOM 581 N N . SER A 1 70 ? 6.915 -5.192 13.930 1.00 74.50 70 SER A N 1
ATOM 582 C CA . SER A 1 70 ? 6.321 -4.261 14.897 1.00 74.50 70 SER A CA 1
ATOM 583 C C . SER A 1 70 ? 5.655 -4.991 16.068 1.00 74.50 70 SER A C 1
ATOM 585 O O . SER A 1 70 ? 5.763 -4.557 17.216 1.00 74.50 70 SER A O 1
ATOM 587 N N . HIS A 1 71 ? 5.002 -6.123 15.801 1.00 76.75 71 HIS A N 1
ATOM 588 C CA . HIS A 1 71 ? 4.395 -6.972 16.820 1.00 76.75 71 HIS A CA 1
ATOM 589 C C . HIS A 1 71 ? 5.456 -7.548 17.767 1.00 76.75 71 HIS A C 1
ATOM 591 O O . HIS A 1 71 ? 5.354 -7.370 18.981 1.00 76.75 71 HIS A O 1
ATOM 597 N N . PHE A 1 72 ? 6.522 -8.152 17.234 1.00 81.06 72 PHE A N 1
ATOM 598 C CA . PHE A 1 72 ? 7.627 -8.654 18.055 1.00 81.06 72 PHE A CA 1
ATOM 599 C C . PHE A 1 72 ? 8.394 -7.534 18.762 1.00 81.06 72 PHE A C 1
ATOM 601 O O . PHE A 1 72 ? 8.877 -7.735 19.874 1.00 81.06 72 PHE A O 1
ATOM 608 N N . GLN A 1 73 ? 8.487 -6.348 18.161 1.00 84.06 73 GLN A N 1
ATOM 609 C CA . GLN A 1 73 ? 9.085 -5.177 18.789 1.00 84.06 73 GLN A CA 1
ATOM 610 C C . GLN A 1 73 ? 8.294 -4.742 20.030 1.00 84.06 73 GLN A C 1
ATOM 612 O O . GLN A 1 73 ? 8.903 -4.520 21.074 1.00 84.06 73 GLN A O 1
ATOM 617 N N . LYS A 1 74 ? 6.957 -4.690 19.959 1.00 83.00 74 LYS A N 1
ATOM 618 C CA . LYS A 1 74 ? 6.112 -4.428 21.138 1.00 83.00 74 LYS A CA 1
ATOM 619 C C . LYS A 1 74 ? 6.307 -5.478 22.224 1.00 83.00 74 LYS A C 1
ATOM 621 O O . LYS A 1 74 ? 6.521 -5.125 23.373 1.00 83.00 74 LYS A O 1
ATOM 626 N N . ILE A 1 75 ? 6.329 -6.765 21.861 1.00 85.06 75 ILE A N 1
ATOM 627 C CA . ILE A 1 75 ? 6.584 -7.843 22.832 1.00 85.06 75 ILE A CA 1
ATOM 628 C C . ILE A 1 75 ? 7.914 -7.614 23.562 1.00 85.06 75 ILE A C 1
ATOM 630 O O . ILE A 1 75 ? 7.982 -7.712 24.787 1.00 85.06 75 ILE A O 1
ATOM 634 N N . LYS A 1 76 ? 8.966 -7.269 22.811 1.00 83.50 76 LYS A N 1
ATOM 635 C CA . LYS A 1 76 ? 10.293 -7.004 23.369 1.00 83.50 76 LYS A CA 1
ATOM 636 C C . LYS A 1 76 ? 10.308 -5.806 24.318 1.00 83.50 76 LYS A C 1
ATOM 638 O O . LYS A 1 76 ? 10.872 -5.928 25.399 1.00 83.50 76 LYS A O 1
ATOM 643 N N . HIS A 1 77 ? 9.713 -4.680 23.925 1.00 84.38 77 HIS A N 1
ATOM 644 C CA . HIS A 1 77 ? 9.770 -3.441 24.708 1.00 84.38 77 HIS A CA 1
ATOM 645 C C . HIS A 1 77 ? 8.786 -3.390 25.876 1.00 84.38 77 HIS A C 1
ATOM 647 O O . HIS A 1 77 ? 9.138 -2.835 26.909 1.00 84.38 77 HIS A O 1
ATOM 653 N N . ASP A 1 78 ? 7.587 -3.950 25.719 1.00 82.00 78 ASP A N 1
ATOM 654 C CA . ASP A 1 78 ? 6.510 -3.785 26.698 1.00 82.00 78 ASP A CA 1
ATOM 655 C C . ASP A 1 78 ? 6.512 -4.905 27.750 1.00 82.00 78 ASP A C 1
ATOM 657 O O . ASP A 1 78 ? 6.096 -4.691 28.890 1.00 82.00 78 ASP A O 1
ATOM 661 N N . PHE A 1 79 ? 6.971 -6.108 27.379 1.00 83.25 79 PHE A N 1
ATOM 662 C CA . PHE A 1 79 ? 6.869 -7.293 28.238 1.00 83.25 79 PHE A CA 1
ATOM 663 C C . PHE A 1 79 ? 8.204 -7.968 28.555 1.00 83.25 79 PHE A C 1
ATOM 665 O O . PHE A 1 79 ? 8.327 -8.569 29.622 1.00 83.25 79 PHE A O 1
ATOM 672 N N . LEU A 1 80 ? 9.187 -7.918 27.650 1.00 85.62 80 LEU A N 1
ATOM 673 C CA . LEU A 1 80 ? 10.444 -8.662 27.806 1.00 85.62 80 LEU A CA 1
ATOM 674 C C . LEU A 1 80 ? 11.643 -7.805 28.221 1.00 85.62 80 LEU A C 1
ATOM 676 O O . LEU A 1 80 ? 12.722 -8.353 28.417 1.00 85.62 80 LEU A O 1
ATOM 680 N N . HIS A 1 81 ? 11.483 -6.493 28.399 1.00 84.00 81 HIS A N 1
ATOM 681 C CA . HIS A 1 81 ? 12.596 -5.585 28.701 1.00 84.00 81 HIS A CA 1
ATOM 682 C C . HIS A 1 81 ? 13.253 -5.835 30.062 1.00 84.00 81 HIS A C 1
ATOM 684 O O . HIS A 1 81 ? 14.420 -5.498 30.237 1.00 84.00 81 HIS A O 1
ATOM 690 N N . TYR A 1 82 ? 12.540 -6.457 31.004 1.00 83.31 82 TYR A N 1
ATOM 691 C CA . TYR A 1 82 ? 13.089 -6.865 32.303 1.00 83.31 82 TYR A CA 1
ATOM 692 C C . TYR A 1 82 ? 13.695 -8.277 32.308 1.00 83.31 82 TYR A C 1
ATOM 694 O O . TYR A 1 82 ? 14.290 -8.679 33.307 1.00 83.31 82 TYR A O 1
ATOM 702 N N . PHE A 1 83 ? 13.543 -9.048 31.226 1.00 83.56 83 PHE A N 1
ATOM 703 C CA . PHE A 1 83 ? 13.992 -10.435 31.167 1.00 83.56 83 PHE A CA 1
ATOM 704 C C . PHE A 1 83 ? 15.214 -10.576 30.264 1.00 83.56 83 PHE A C 1
ATOM 706 O O . PHE A 1 83 ? 15.139 -10.414 29.047 1.00 83.56 83 PHE A O 1
ATOM 713 N N . ASN A 1 84 ? 16.335 -10.987 30.850 1.00 79.69 84 ASN A N 1
ATOM 714 C CA . ASN A 1 84 ? 17.483 -11.440 30.076 1.00 79.69 84 ASN A CA 1
ATOM 715 C C . ASN A 1 84 ? 17.232 -12.888 29.634 1.00 79.69 84 ASN A C 1
ATOM 717 O O . ASN A 1 84 ? 17.112 -13.774 30.475 1.00 79.69 84 ASN A O 1
ATOM 721 N N . HIS A 1 85 ? 17.141 -13.120 28.321 1.00 80.06 85 HIS A N 1
ATOM 722 C CA . HIS A 1 85 ? 16.900 -14.441 27.719 1.00 80.06 85 HIS A CA 1
ATOM 723 C C . HIS A 1 85 ? 15.660 -15.177 28.275 1.00 80.06 85 HIS A C 1
ATOM 725 O O . HIS A 1 85 ? 15.781 -16.241 28.889 1.00 80.06 85 HIS A O 1
ATOM 731 N N . PRO A 1 86 ? 14.446 -14.639 28.058 1.00 81.62 86 PRO A N 1
ATOM 732 C CA . PRO A 1 86 ? 13.214 -15.282 28.502 1.00 81.62 86 PRO A CA 1
ATOM 733 C C . PRO A 1 86 ? 13.064 -16.679 27.883 1.00 81.62 86 PRO A C 1
ATOM 735 O O . PRO A 1 86 ? 13.279 -16.873 26.685 1.00 81.62 86 PRO A O 1
ATOM 738 N N . ARG A 1 87 ? 12.663 -17.657 28.704 1.00 86.81 87 ARG A N 1
ATOM 739 C CA . ARG A 1 87 ? 12.320 -19.007 28.231 1.00 86.81 87 ARG A CA 1
ATOM 740 C C . ARG A 1 87 ? 11.085 -18.960 27.329 1.00 86.81 87 ARG A C 1
ATOM 742 O O . ARG A 1 87 ? 10.216 -18.104 27.506 1.00 86.81 87 ARG A O 1
ATOM 749 N N . LEU A 1 88 ? 10.979 -19.921 26.411 1.00 86.12 88 LEU A N 1
ATOM 750 C CA . LEU A 1 88 ? 9.844 -20.023 25.486 1.00 86.12 88 LEU A CA 1
ATOM 751 C C . LEU A 1 88 ? 8.496 -20.102 26.217 1.00 86.12 88 LEU A C 1
ATOM 753 O O . LEU A 1 88 ? 7.557 -19.426 25.812 1.00 86.12 88 LEU A O 1
ATOM 757 N N . ASP A 1 89 ? 8.416 -20.820 27.336 1.00 90.12 89 ASP A N 1
ATOM 758 C CA . ASP A 1 89 ? 7.169 -20.945 28.107 1.00 90.12 89 ASP A CA 1
ATOM 759 C C . ASP A 1 89 ? 6.674 -19.597 28.649 1.00 90.12 89 ASP A C 1
ATOM 761 O O . ASP A 1 89 ? 5.480 -19.298 28.613 1.00 90.12 89 ASP A O 1
ATOM 765 N N . LEU A 1 90 ? 7.600 -18.740 29.093 1.00 86.38 90 LEU A N 1
ATOM 766 C CA . LEU A 1 90 ? 7.284 -17.390 29.560 1.00 86.38 90 LEU A CA 1
ATOM 767 C C . LEU A 1 90 ? 6.777 -16.519 28.405 1.00 86.38 90 LEU A C 1
ATOM 769 O O . LEU A 1 90 ? 5.808 -15.781 28.572 1.00 86.38 90 LEU A O 1
ATOM 773 N N . LEU A 1 91 ? 7.392 -16.634 27.225 1.00 86.06 91 LEU A N 1
ATOM 774 C CA . LEU A 1 91 ? 6.932 -15.945 26.020 1.00 86.06 91 LEU A CA 1
ATOM 775 C C . LEU A 1 91 ? 5.509 -16.381 25.638 1.00 86.06 91 LEU A C 1
ATOM 777 O O . LEU A 1 91 ? 4.655 -15.530 25.399 1.00 86.06 91 LEU A O 1
ATOM 781 N N . VAL A 1 92 ? 5.232 -17.689 25.627 1.00 87.81 92 VAL A N 1
ATOM 782 C CA . VAL A 1 92 ? 3.902 -18.241 25.317 1.00 87.81 92 VAL A CA 1
ATOM 783 C C . VAL A 1 92 ? 2.864 -17.776 26.340 1.00 87.81 92 VAL A C 1
ATOM 785 O O . VAL A 1 92 ? 1.756 -17.382 25.966 1.00 87.81 92 VAL A O 1
ATOM 788 N N . HIS A 1 93 ? 3.220 -17.746 27.624 1.00 89.38 93 HIS A N 1
ATOM 789 C CA . HIS A 1 93 ? 2.356 -17.212 28.674 1.00 89.38 93 HIS A CA 1
ATOM 790 C C . HIS A 1 93 ? 2.055 -15.719 28.470 1.00 89.38 93 HIS A C 1
ATOM 792 O O . HIS A 1 93 ? 0.898 -15.311 28.529 1.00 89.38 93 HIS A O 1
ATOM 798 N N . ILE A 1 94 ? 3.066 -14.897 28.171 1.00 86.69 94 ILE A N 1
ATOM 799 C CA . ILE A 1 94 ? 2.892 -13.459 27.910 1.00 86.69 94 ILE A CA 1
ATOM 800 C C . ILE A 1 94 ? 1.976 -13.227 26.704 1.00 86.69 94 ILE A C 1
ATOM 802 O O . ILE A 1 94 ? 1.048 -12.418 26.783 1.00 86.69 94 ILE A O 1
ATOM 806 N N . ILE A 1 95 ? 2.204 -13.953 25.607 1.00 86.06 95 ILE A N 1
ATOM 807 C CA . ILE A 1 95 ? 1.391 -13.835 24.394 1.00 86.06 95 ILE A CA 1
ATOM 808 C C . ILE A 1 95 ? -0.063 -14.227 24.689 1.00 86.06 95 ILE A C 1
ATOM 810 O O . ILE A 1 95 ? -0.977 -13.471 24.366 1.00 86.06 95 ILE A O 1
ATOM 814 N N . SER A 1 96 ? -0.288 -15.371 25.339 1.00 86.81 96 SER A N 1
ATOM 815 C CA . SER A 1 96 ? -1.638 -15.897 25.583 1.00 86.81 96 SER A CA 1
ATOM 816 C C . SER A 1 96 ? -2.425 -15.121 26.641 1.00 86.81 96 SER A C 1
ATOM 818 O O . SER A 1 96 ? -3.616 -14.887 26.457 1.00 86.81 96 SER A O 1
ATOM 820 N N . GLN A 1 97 ? -1.784 -14.709 27.736 1.00 85.56 97 GLN A N 1
ATOM 821 C CA . GLN A 1 97 ? -2.485 -14.149 28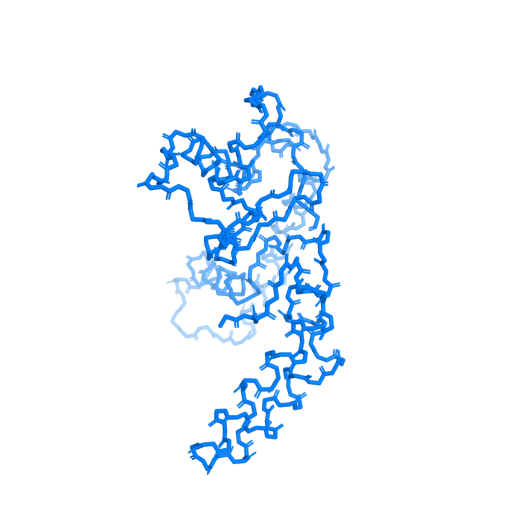.897 1.00 85.56 97 GLN A CA 1
ATOM 822 C C . GLN A 1 97 ? -2.480 -12.625 28.943 1.00 85.56 97 GLN A C 1
ATOM 824 O O . GLN A 1 97 ? -3.417 -12.035 29.467 1.00 85.56 97 GLN A O 1
ATOM 829 N N . ARG A 1 98 ? -1.444 -11.965 28.415 1.00 81.56 98 ARG A N 1
ATOM 830 C CA . ARG A 1 98 ? -1.343 -10.498 28.475 1.00 81.56 98 ARG A CA 1
ATOM 831 C C . ARG A 1 98 ? -1.668 -9.869 27.135 1.00 81.56 98 ARG A C 1
ATOM 833 O O . ARG A 1 98 ? -2.521 -8.993 27.042 1.00 81.56 98 ARG A O 1
ATOM 840 N N . MET A 1 99 ? -1.011 -10.350 26.087 1.00 81.12 99 MET A N 1
ATOM 841 C CA . MET A 1 99 ? -1.102 -9.733 24.773 1.00 81.12 99 MET A CA 1
ATOM 842 C C . MET A 1 99 ? -2.450 -10.001 24.098 1.00 81.12 99 MET A C 1
ATOM 844 O O . MET A 1 99 ? -3.093 -9.072 23.619 1.00 81.12 99 MET A O 1
ATOM 848 N N . LEU A 1 100 ? -2.903 -11.258 24.097 1.00 80.62 100 LEU A N 1
ATOM 849 C CA . LEU A 1 100 ? -4.185 -11.643 23.507 1.00 80.62 100 LEU A CA 1
ATOM 850 C C . LEU A 1 100 ? -5.360 -10.916 24.177 1.00 80.62 100 LEU A C 1
ATOM 852 O O . LEU A 1 100 ? -6.257 -10.438 23.491 1.00 80.62 100 LEU A O 1
ATOM 856 N N . GLN A 1 101 ? -5.324 -10.785 25.506 1.00 82.00 101 GLN A N 1
ATOM 857 C CA . GLN A 1 101 ? -6.353 -10.075 26.269 1.00 82.00 101 GLN A CA 1
ATOM 858 C C . GLN A 1 101 ? -6.399 -8.587 25.911 1.00 82.00 101 GLN A C 1
ATOM 860 O O . GLN A 1 101 ? -7.474 -8.064 25.625 1.00 82.00 101 GLN A O 1
ATOM 865 N N . GLN A 1 102 ? -5.239 -7.923 25.823 1.00 78.62 102 GLN A N 1
ATOM 866 C CA . GLN A 1 102 ? -5.171 -6.535 25.359 1.00 78.62 102 GLN A CA 1
ATOM 867 C C . GLN A 1 102 ? -5.737 -6.389 23.941 1.00 78.62 102 GLN A C 1
ATOM 869 O O . GLN A 1 102 ? -6.504 -5.468 23.678 1.00 78.62 102 GLN A O 1
ATOM 874 N N . TYR A 1 103 ? -5.428 -7.327 23.041 1.00 78.56 103 TYR A N 1
ATOM 875 C CA . TYR A 1 103 ? -5.977 -7.312 21.687 1.00 78.56 103 TYR A CA 1
ATOM 876 C C . TYR A 1 103 ? -7.492 -7.480 21.650 1.00 78.56 103 TYR A C 1
ATOM 878 O O . TYR A 1 103 ? -8.134 -6.802 20.855 1.00 78.56 103 TYR A O 1
ATOM 886 N N . TYR A 1 104 ? -8.076 -8.343 22.483 1.00 79.56 104 TYR A N 1
ATOM 887 C CA . TYR A 1 104 ? -9.531 -8.477 22.556 1.00 79.56 104 TYR A CA 1
ATOM 888 C C . TYR A 1 104 ? -10.198 -7.193 23.050 1.00 79.56 104 TYR A C 1
ATOM 890 O O . TYR A 1 104 ? -11.183 -6.770 22.451 1.00 79.56 104 TYR A O 1
ATOM 898 N N . VAL A 1 105 ? -9.641 -6.538 24.074 1.00 78.69 105 VAL A N 1
ATOM 899 C CA . VAL A 1 105 ? -10.144 -5.247 24.579 1.00 78.69 105 VAL A CA 1
ATOM 900 C C . VAL A 1 105 ? -10.040 -4.160 23.509 1.00 78.69 105 VAL A C 1
ATOM 902 O O . VAL A 1 105 ? -11.009 -3.441 23.253 1.00 78.69 105 VAL A O 1
ATOM 905 N N . ASP A 1 106 ? -8.892 -4.068 22.838 1.00 72.88 106 ASP A N 1
ATOM 906 C CA . ASP A 1 106 ? -8.678 -3.113 21.753 1.00 72.88 106 ASP A CA 1
ATOM 907 C C . ASP A 1 106 ? -9.657 -3.384 20.598 1.00 72.88 106 ASP A C 1
ATOM 909 O O . ASP A 1 106 ? -10.309 -2.462 20.116 1.00 72.88 106 ASP A O 1
ATOM 913 N N . LEU A 1 107 ? -9.814 -4.646 20.176 1.00 72.56 107 LEU A N 1
ATOM 914 C CA . LEU A 1 107 ? -10.740 -5.053 19.113 1.00 72.56 107 LEU A CA 1
ATOM 915 C C . LEU A 1 107 ? -12.194 -4.741 19.462 1.00 72.56 107 LEU A C 1
ATOM 917 O O . LEU A 1 107 ? -12.911 -4.219 18.615 1.00 72.56 107 LEU A O 1
ATOM 921 N N . HIS A 1 108 ? -12.621 -5.021 20.691 1.00 71.06 108 HIS A N 1
ATOM 922 C CA . HIS A 1 108 ? -13.961 -4.685 21.165 1.00 71.06 108 HIS A CA 1
ATOM 923 C C . HIS A 1 108 ? -14.192 -3.170 21.089 1.00 71.06 108 HIS A C 1
ATOM 925 O O . HIS A 1 108 ? -15.156 -2.712 20.484 1.00 71.06 108 HIS A O 1
ATOM 931 N N . THR A 1 109 ? -13.217 -2.387 21.560 1.00 66.69 109 THR A N 1
ATOM 932 C CA . THR A 1 109 ? -13.228 -0.917 21.477 1.00 66.69 109 THR A CA 1
ATOM 933 C C . THR A 1 109 ? -13.267 -0.413 20.027 1.00 66.69 109 THR A C 1
ATOM 935 O O . THR A 1 109 ? -13.912 0.593 19.731 1.00 66.69 109 THR A O 1
ATOM 938 N N . PHE A 1 110 ? -12.588 -1.098 19.100 1.00 64.81 110 PHE A N 1
ATOM 939 C CA . PHE A 1 110 ? -12.631 -0.778 17.671 1.00 64.81 110 PHE A CA 1
ATOM 940 C C . PHE A 1 110 ? -13.981 -1.114 17.025 1.00 64.81 110 PHE A C 1
ATOM 942 O O . PHE A 1 110 ? -14.424 -0.372 16.149 1.00 64.81 110 PHE A O 1
ATOM 949 N N . LEU A 1 111 ? -14.611 -2.223 17.418 1.00 66.19 111 LEU A N 1
ATOM 950 C CA . LEU A 1 111 ? -15.847 -2.725 16.815 1.00 66.19 111 LEU A CA 1
ATOM 951 C C . LEU A 1 111 ? -17.103 -2.023 17.343 1.00 66.19 111 LEU A C 1
ATOM 953 O O . LEU A 1 111 ? -18.053 -1.851 16.587 1.00 66.19 111 LEU A O 1
ATOM 957 N N . GLU A 1 112 ? -17.113 -1.579 18.599 1.00 62.44 112 GLU A N 1
ATOM 958 C CA . GLU A 1 112 ? -18.309 -1.015 19.242 1.00 62.44 112 GLU A CA 1
ATOM 959 C C . GLU A 1 112 ? -18.657 0.428 18.837 1.00 62.44 112 GLU A C 1
ATOM 961 O O . GLU A 1 112 ? -19.604 1.000 19.367 1.00 62.44 112 GLU A O 1
ATOM 966 N N . GLU A 1 113 ? -17.942 1.034 17.882 1.00 54.84 113 GLU A N 1
ATOM 967 C CA . GLU A 1 113 ? -18.201 2.378 17.328 1.00 54.84 113 GLU A CA 1
ATOM 968 C C . GLU A 1 113 ? -18.448 3.511 18.363 1.00 54.84 113 GLU A C 1
ATOM 970 O O . GLU A 1 113 ? -18.864 4.615 17.993 1.00 54.84 113 GLU A O 1
ATOM 975 N N . THR A 1 114 ? -18.133 3.320 19.644 1.00 49.06 114 THR A N 1
ATOM 976 C CA . THR A 1 114 ? -18.445 4.259 20.725 1.00 49.06 114 THR A CA 1
ATOM 977 C C . THR A 1 114 ? -17.200 5.067 21.107 1.00 49.06 114 THR A C 1
ATOM 979 O O . THR A 1 114 ? -16.336 4.658 21.873 1.00 49.06 114 THR A O 1
ATOM 982 N N . GLY A 1 115 ? -17.086 6.276 20.544 1.00 53.06 115 GLY A N 1
ATOM 983 C CA . GLY A 1 115 ? -16.155 7.309 21.024 1.00 53.06 115 GLY A CA 1
ATOM 984 C C . GLY A 1 115 ? -15.031 7.720 20.063 1.00 53.06 115 GLY A C 1
ATOM 985 O O . GLY A 1 115 ? -15.089 7.490 18.857 1.00 53.06 115 GLY A O 1
ATOM 986 N N . ARG A 1 116 ? -13.989 8.382 20.600 1.00 49.00 116 ARG A N 1
ATOM 987 C CA . ARG A 1 116 ? -12.866 8.995 19.839 1.00 49.00 116 ARG A CA 1
ATOM 988 C C . ARG A 1 116 ? -12.087 8.008 18.949 1.00 49.00 116 ARG A C 1
ATOM 990 O O . ARG A 1 116 ? -11.381 8.443 18.040 1.00 49.00 116 ARG A O 1
ATOM 997 N N . TYR A 1 117 ? -12.236 6.706 19.181 1.00 48.94 117 TYR A N 1
ATOM 998 C CA . TYR A 1 117 ? -11.597 5.622 18.427 1.00 48.94 117 TYR A CA 1
ATOM 999 C C . TYR A 1 117 ? -12.452 5.094 17.261 1.00 48.94 117 TYR A C 1
ATOM 1001 O O . TYR A 1 117 ? -11.911 4.494 16.337 1.00 48.94 117 TYR A O 1
ATOM 1009 N N . SER A 1 118 ? -13.750 5.412 17.246 1.00 51.88 118 SER A N 1
ATOM 1010 C CA . SER A 1 118 ? -14.761 4.868 16.328 1.00 51.88 118 SER A CA 1
ATOM 1011 C C . SER A 1 118 ? -14.510 5.185 14.848 1.00 51.88 118 SER A C 1
ATOM 1013 O O . SER A 1 118 ? -14.693 4.332 13.985 1.00 51.88 118 SER A O 1
ATOM 1015 N N . LYS A 1 119 ? -14.076 6.405 14.498 1.00 51.16 119 LYS A N 1
ATOM 1016 C CA . LYS A 1 119 ? -14.032 6.852 13.082 1.00 51.16 119 LYS A CA 1
ATOM 1017 C C . LYS A 1 119 ? -12.792 7.671 12.693 1.00 51.16 119 LY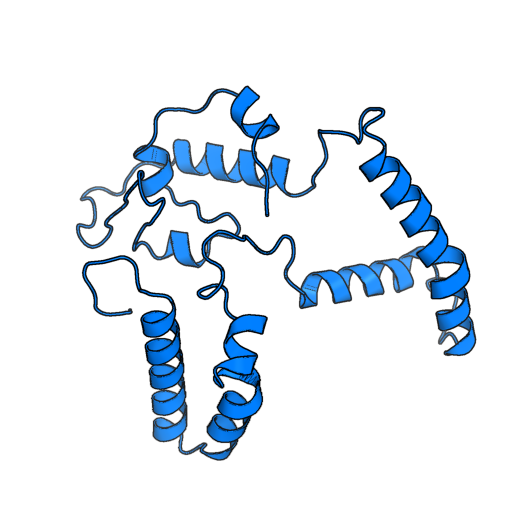S A C 1
ATOM 1019 O O . LYS A 1 119 ? -12.705 8.150 11.564 1.00 51.16 119 LYS A O 1
ATOM 1024 N N . GLY A 1 120 ? -11.820 7.836 13.597 1.00 49.72 120 GLY A N 1
ATOM 1025 C CA . GLY A 1 120 ? -10.806 8.898 13.479 1.00 49.72 120 GLY A CA 1
ATOM 1026 C C . GLY A 1 120 ? -9.343 8.477 13.333 1.00 49.72 120 GLY A C 1
ATOM 1027 O O . GLY A 1 120 ? -8.612 9.130 12.595 1.00 49.72 120 GLY A O 1
ATOM 1028 N N . ASN A 1 121 ? -8.901 7.399 13.982 1.00 53.75 121 ASN A N 1
ATOM 1029 C CA . ASN A 1 121 ? -7.465 7.132 14.160 1.00 53.75 121 ASN A CA 1
ATOM 1030 C C . ASN A 1 121 ? -6.999 5.825 13.519 1.00 53.75 121 ASN A C 1
ATOM 1032 O O . ASN A 1 121 ? -6.149 5.114 14.048 1.00 53.75 121 ASN A O 1
ATOM 1036 N N . LEU A 1 122 ? -7.503 5.527 12.322 1.00 64.25 122 LEU A N 1
ATOM 1037 C CA . LEU A 1 122 ? -6.741 4.654 11.438 1.00 64.25 122 LEU A CA 1
ATOM 1038 C C . LEU A 1 122 ? -5.413 5.365 11.152 1.00 64.25 122 LEU A C 1
ATOM 1040 O O . LEU A 1 122 ? -5.410 6.405 10.493 1.00 64.25 122 LEU A O 1
ATOM 1044 N N . SER A 1 123 ? -4.309 4.823 11.673 1.00 70.38 123 SER A N 1
ATOM 1045 C CA . SER A 1 123 ? -2.972 5.444 11.654 1.00 70.38 123 SER A CA 1
ATOM 1046 C C . SER A 1 123 ? -2.537 5.920 10.265 1.00 70.38 123 SER A C 1
ATOM 1048 O O . SER A 1 123 ? -1.820 6.906 10.135 1.00 70.38 123 SER A O 1
ATOM 1050 N N . TRP A 1 124 ? -3.038 5.276 9.210 1.00 78.12 124 TRP A N 1
ATOM 1051 C CA . TRP A 1 124 ? -2.746 5.624 7.825 1.00 78.12 124 TRP A CA 1
ATOM 1052 C C . TRP A 1 124 ? -3.511 6.852 7.296 1.00 78.12 124 TRP A C 1
ATOM 1054 O O . TRP A 1 124 ? -3.072 7.450 6.315 1.00 78.12 124 TRP A O 1
ATOM 1064 N N . ARG A 1 125 ? -4.651 7.250 7.884 1.00 82.25 125 ARG A N 1
ATOM 1065 C CA . ARG A 1 125 ? -5.493 8.351 7.364 1.00 82.25 125 ARG A CA 1
ATOM 1066 C C . ARG A 1 125 ? -4.796 9.714 7.408 1.00 82.25 125 ARG A C 1
ATOM 1068 O O . ARG A 1 125 ? -4.849 10.413 6.391 1.00 82.25 125 ARG A O 1
ATOM 1075 N N . PRO A 1 126 ? -4.133 10.118 8.514 1.00 84.56 126 PRO A N 1
ATOM 1076 C CA . PRO A 1 126 ? -3.342 11.347 8.531 1.00 84.56 126 PRO A CA 1
ATOM 1077 C C . PRO A 1 126 ? -2.249 11.345 7.457 1.00 84.56 126 PRO A C 1
ATOM 1079 O O . PRO A 1 126 ? -2.052 12.352 6.777 1.00 84.56 126 PRO A O 1
ATOM 1082 N N . ASP A 1 127 ? -1.592 10.202 7.251 1.00 86.06 127 ASP A N 1
ATOM 1083 C CA . ASP A 1 127 ? -0.545 10.034 6.240 1.00 86.06 127 ASP A CA 1
ATOM 1084 C C . ASP A 1 127 ? -1.086 10.122 4.815 1.00 86.06 127 ASP A C 1
ATOM 1086 O O . ASP A 1 127 ? -0.484 10.781 3.965 1.00 86.06 127 ASP A O 1
ATOM 1090 N N . PHE A 1 128 ? -2.241 9.508 4.557 1.00 88.12 128 PHE A N 1
ATOM 1091 C CA . PHE A 1 128 ? -2.945 9.607 3.284 1.00 88.12 128 PHE A CA 1
ATOM 1092 C C . PHE A 1 128 ? -3.337 11.050 2.985 1.00 88.12 128 PHE A C 1
ATOM 1094 O O . PHE A 1 128 ? -2.990 11.574 1.927 1.00 88.12 128 PHE A O 1
ATOM 1101 N N . LYS A 1 129 ? -3.991 11.725 3.940 1.00 90.62 129 LYS A N 1
ATOM 1102 C CA . LYS A 1 129 ? -4.378 13.134 3.812 1.00 90.62 129 LYS A CA 1
ATOM 1103 C C . LYS A 1 129 ? -3.159 14.015 3.545 1.00 90.62 129 LYS A C 1
ATOM 1105 O O . LYS A 1 129 ? -3.211 14.864 2.658 1.00 90.62 129 LYS A O 1
ATOM 1110 N N . ARG A 1 130 ? -2.059 13.805 4.275 1.00 91.06 130 ARG A N 1
ATOM 1111 C CA . ARG A 1 130 ? -0.806 14.547 4.085 1.00 91.06 130 ARG A CA 1
ATOM 1112 C C . ARG A 1 130 ? -0.247 14.335 2.679 1.00 91.06 130 ARG A C 1
ATOM 1114 O O . ARG A 1 130 ? -0.066 15.317 1.967 1.00 91.06 130 ARG A O 1
ATOM 1121 N N . LYS A 1 131 ? -0.050 13.082 2.246 1.00 91.19 131 LYS A N 1
ATOM 1122 C CA . LYS A 1 131 ? 0.460 12.768 0.898 1.00 91.19 131 LYS A CA 1
ATOM 1123 C C . LYS A 1 131 ? -0.448 13.319 -0.203 1.00 91.19 131 LYS A C 1
ATOM 1125 O O . LYS A 1 131 ? 0.064 13.878 -1.167 1.00 91.19 131 LYS A O 1
ATOM 1130 N N . TRP A 1 132 ? -1.769 13.221 -0.049 1.00 92.56 132 TRP A N 1
ATOM 1131 C CA . TRP A 1 132 ? -2.726 13.785 -1.002 1.00 92.56 132 TRP A CA 1
ATOM 1132 C C . TRP A 1 132 ? -2.542 15.294 -1.159 1.00 92.56 132 TRP A C 1
ATOM 1134 O O . TRP A 1 132 ? -2.335 15.782 -2.266 1.00 92.56 132 TRP A O 1
ATOM 1144 N N . ARG A 1 133 ? -2.561 16.036 -0.044 1.00 92.69 133 ARG A N 1
ATOM 1145 C CA . ARG A 1 133 ? -2.400 17.498 -0.049 1.00 92.69 133 ARG A CA 1
ATOM 1146 C C . ARG A 1 133 ? -1.029 17.935 -0.557 1.00 92.69 133 ARG A C 1
ATOM 1148 O O . ARG A 1 133 ? -0.925 18.994 -1.163 1.00 92.69 133 ARG A O 1
ATOM 1155 N N . THR A 1 134 ? 0.018 17.143 -0.329 1.00 92.56 134 THR A N 1
ATOM 1156 C CA . THR A 1 134 ? 1.331 17.387 -0.937 1.00 92.56 134 THR A CA 1
ATOM 1157 C C . THR A 1 134 ? 1.249 17.270 -2.456 1.00 92.56 134 THR A C 1
ATOM 1159 O O . THR A 1 134 ? 1.647 18.197 -3.149 1.00 92.56 134 THR A O 1
ATOM 1162 N N . LEU A 1 135 ? 0.698 16.173 -2.982 1.00 91.00 135 LEU A N 1
ATOM 1163 C CA . LEU A 1 135 ? 0.611 15.925 -4.425 1.00 91.00 135 LEU A CA 1
ATOM 1164 C C . LEU A 1 135 ? -0.309 16.912 -5.159 1.00 91.00 135 LEU A C 1
ATOM 1166 O O . LEU A 1 135 ? -0.037 17.227 -6.311 1.00 91.00 135 LEU A O 1
ATOM 1170 N N . GLU A 1 136 ? -1.339 17.429 -4.487 1.00 91.00 136 GLU A N 1
ATOM 1171 C CA . GLU A 1 136 ? -2.220 18.492 -4.995 1.00 91.00 136 GLU A CA 1
ATOM 1172 C C . GLU A 1 136 ? -1.453 19.798 -5.272 1.00 91.00 136 GLU A C 1
ATOM 1174 O O . GLU A 1 136 ? -1.772 20.514 -6.215 1.00 91.00 136 GLU A O 1
ATOM 1179 N N . LYS A 1 137 ? -0.408 20.088 -4.484 1.00 88.81 137 LYS A N 1
ATOM 1180 C CA . LYS A 1 137 ? 0.404 21.311 -4.603 1.00 88.81 137 LYS A CA 1
ATOM 1181 C C . LYS A 1 137 ? 1.594 21.181 -5.554 1.00 88.81 137 LYS A C 1
ATOM 1183 O O . LYS A 1 137 ? 2.160 22.195 -5.948 1.00 88.81 137 LYS A O 1
ATOM 1188 N N . VAL A 1 138 ? 2.031 19.961 -5.870 1.00 87.19 138 VAL A N 1
ATOM 1189 C CA . VAL A 1 138 ? 3.232 19.739 -6.691 1.00 87.19 138 VAL A CA 1
ATOM 1190 C C . VAL A 1 138 ? 2.914 20.066 -8.150 1.00 87.19 138 VAL A C 1
ATOM 1192 O O . VAL A 1 138 ? 2.087 19.367 -8.727 1.00 87.19 138 VAL A O 1
ATOM 1195 N N . PRO A 1 139 ? 3.581 21.041 -8.793 1.00 79.25 139 PRO A N 1
ATOM 1196 C CA . PRO A 1 139 ? 3.305 21.371 -10.187 1.00 79.25 139 PRO A CA 1
ATOM 1197 C C . PRO A 1 139 ? 3.584 20.186 -11.126 1.00 79.25 139 PRO A C 1
ATOM 1199 O O . PRO A 1 139 ? 4.428 19.306 -10.867 1.00 79.25 139 PRO A O 1
ATOM 1202 N N . GLN A 1 140 ? 2.846 20.134 -12.236 1.00 72.44 140 GLN A N 1
ATOM 1203 C CA . GLN A 1 140 ? 3.195 19.221 -13.320 1.00 72.44 140 GLN A CA 1
ATOM 1204 C C . GLN A 1 140 ? 4.548 19.624 -13.897 1.00 72.44 140 GLN A C 1
ATOM 1206 O O . GLN A 1 140 ? 4.906 20.795 -13.929 1.00 72.44 140 GLN A O 1
ATOM 1211 N N . SER A 1 141 ? 5.344 18.626 -14.274 1.00 72.56 141 SER A N 1
ATOM 1212 C CA . SER A 1 141 ? 6.581 18.895 -15.003 1.00 72.56 141 SER A CA 1
ATOM 1213 C C . SER A 1 141 ? 6.208 19.383 -16.397 1.00 72.56 141 SER A C 1
ATOM 1215 O O . SER A 1 141 ? 5.451 18.686 -17.075 1.00 72.56 141 SER A O 1
ATOM 1217 N N . GLU A 1 142 ? 6.745 20.526 -16.808 1.00 66.25 142 GLU A N 1
ATOM 1218 C CA . GLU A 1 142 ? 6.636 21.030 -18.175 1.00 66.25 142 GLU A CA 1
ATOM 1219 C C . GLU A 1 142 ? 7.918 20.691 -18.959 1.00 66.25 142 GLU A C 1
ATOM 1221 O O . GLU A 1 142 ? 9.013 20.962 -18.459 1.00 66.25 142 GLU A O 1
ATOM 1226 N N . PRO A 1 143 ? 7.820 20.083 -20.158 1.00 68.88 143 PRO A N 1
ATOM 1227 C CA . PRO A 1 143 ? 6.603 19.583 -20.802 1.00 68.88 143 PRO A CA 1
ATOM 1228 C C . PRO A 1 143 ? 6.050 18.319 -20.123 1.00 68.88 143 PRO A C 1
ATOM 1230 O O . PRO A 1 143 ? 6.795 17.486 -19.592 1.00 68.88 143 PRO A O 1
ATOM 1233 N N . PHE A 1 144 ? 4.725 18.156 -20.173 1.00 72.75 144 PHE A N 1
ATOM 1234 C CA . PHE A 1 144 ? 4.067 16.945 -19.691 1.00 72.75 144 PHE A CA 1
ATOM 1235 C C . PHE A 1 144 ? 4.590 15.739 -20.473 1.00 72.75 144 PHE A C 1
ATOM 1237 O O . PHE A 1 144 ? 4.536 15.712 -21.701 1.00 72.75 144 PHE A O 1
ATOM 1244 N N . ASN A 1 145 ? 5.114 14.735 -19.770 1.00 77.44 145 ASN A N 1
ATOM 1245 C CA . ASN A 1 145 ? 5.645 13.549 -20.428 1.00 77.44 145 ASN A CA 1
ATOM 1246 C C . ASN A 1 145 ? 4.477 12.719 -20.994 1.00 77.44 145 ASN A C 1
ATOM 1248 O O . ASN A 1 145 ? 3.736 12.128 -20.204 1.00 77.44 145 ASN A O 1
ATOM 1252 N N . PRO A 1 146 ? 4.336 12.595 -22.329 1.00 74.44 146 PRO A N 1
ATOM 1253 C CA . PRO A 1 146 ? 3.192 11.928 -22.955 1.00 74.44 146 PRO A CA 1
ATOM 1254 C C . PRO A 1 146 ? 3.121 10.426 -22.639 1.00 74.44 146 PRO A C 1
ATOM 1256 O O . PRO A 1 146 ? 2.097 9.785 -22.862 1.00 74.44 146 PRO A O 1
ATOM 1259 N N . LYS A 1 147 ? 4.193 9.843 -22.083 1.00 78.81 147 LYS A N 1
ATOM 1260 C CA . LYS A 1 147 ? 4.203 8.455 -21.598 1.00 78.81 147 LYS A CA 1
ATOM 1261 C C . LYS A 1 147 ? 3.310 8.256 -20.373 1.00 78.81 147 LYS A C 1
ATOM 1263 O O . LYS A 1 147 ? 2.914 7.123 -20.093 1.00 78.81 147 LYS A O 1
ATOM 1268 N N . TYR A 1 148 ? 3.028 9.316 -19.615 1.00 83.50 148 TYR A N 1
ATOM 1269 C CA . TYR A 1 148 ? 2.149 9.256 -18.455 1.00 83.50 148 TYR A CA 1
ATOM 1270 C C . TYR A 1 148 ? 0.704 9.430 -18.910 1.00 83.50 148 TYR A C 1
ATOM 1272 O O . TYR A 1 148 ? 0.292 10.524 -19.268 1.00 83.50 148 TYR A O 1
ATOM 1280 N N . LYS A 1 149 ? -0.067 8.343 -18.873 1.00 82.12 149 LYS A N 1
ATOM 1281 C CA . LYS A 1 149 ? -1.498 8.331 -19.192 1.00 82.12 149 LYS A CA 1
ATOM 1282 C C . LYS A 1 149 ? -2.289 8.162 -17.889 1.00 82.12 149 LYS A C 1
ATOM 1284 O O . LYS A 1 149 ? -2.478 7.025 -17.455 1.00 82.12 149 LYS A O 1
ATOM 1289 N N . PRO A 1 150 ? -2.602 9.252 -17.164 1.00 85.88 150 PRO A N 1
ATOM 1290 C CA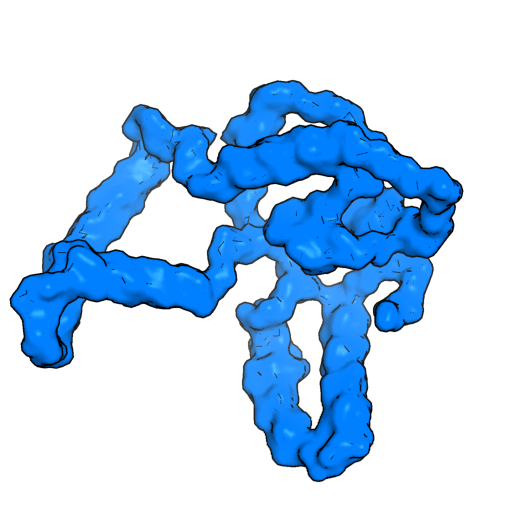 . PRO A 1 150 ? -3.509 9.200 -16.025 1.00 85.88 150 PRO A CA 1
ATOM 1291 C C . PRO A 1 150 ? -4.957 9.049 -16.504 1.00 85.88 150 PRO A C 1
ATOM 1293 O O . PRO A 1 150 ? -5.397 9.758 -17.403 1.00 85.88 150 PRO A O 1
ATOM 1296 N N . ASP A 1 151 ? -5.702 8.161 -15.864 1.00 86.12 151 ASP A N 1
ATOM 1297 C CA . ASP A 1 151 ? -7.132 7.985 -16.068 1.00 86.12 151 ASP A CA 1
ATOM 1298 C C . ASP A 1 151 ? -7.834 8.014 -14.706 1.00 86.12 151 ASP A C 1
ATOM 1300 O O . ASP A 1 151 ? -7.622 7.148 -13.854 1.00 86.12 151 ASP A O 1
ATOM 1304 N N . ALA A 1 152 ? -8.649 9.047 -14.490 1.00 85.12 152 ALA A N 1
ATOM 1305 C CA . ALA A 1 152 ? -9.384 9.244 -13.245 1.00 85.12 152 ALA A CA 1
ATOM 1306 C C . ALA A 1 152 ? -10.619 8.337 -13.127 1.00 85.12 152 ALA A C 1
ATOM 1308 O O . ALA A 1 152 ? -11.068 8.100 -12.008 1.00 85.12 152 ALA A O 1
ATOM 1309 N N . LEU A 1 153 ? -11.151 7.821 -14.244 1.00 84.25 153 LEU A N 1
ATOM 1310 C CA . LEU A 1 153 ? -12.296 6.907 -14.237 1.00 84.25 153 LEU A CA 1
ATOM 1311 C C . LEU A 1 153 ? -11.868 5.517 -13.770 1.00 84.25 153 LEU A C 1
ATOM 1313 O O . LEU A 1 153 ? -12.521 4.926 -12.916 1.00 84.25 153 LEU A O 1
ATOM 1317 N N . THR A 1 154 ? -10.744 5.020 -14.290 1.00 81.44 154 THR A N 1
ATOM 1318 C CA . THR A 1 154 ? -10.181 3.722 -13.881 1.00 81.44 154 THR A CA 1
ATOM 1319 C C . THR A 1 154 ? -9.219 3.828 -12.692 1.00 81.44 154 THR A C 1
ATOM 1321 O O . THR A 1 154 ? -8.757 2.812 -12.181 1.00 81.44 154 THR A O 1
ATOM 1324 N N . TRP A 1 155 ? -8.914 5.046 -12.231 1.00 84.62 155 TRP A N 1
ATOM 1325 C CA . TRP A 1 155 ? -7.927 5.344 -11.185 1.00 84.62 155 TRP A CA 1
ATOM 1326 C C . TRP A 1 155 ? -6.526 4.767 -11.472 1.00 84.62 155 TRP A C 1
ATOM 1328 O O . TRP A 1 155 ? -5.821 4.284 -10.580 1.00 84.62 155 TRP A O 1
ATOM 1338 N N . THR A 1 156 ? -6.092 4.820 -12.735 1.00 83.88 156 THR A N 1
ATOM 1339 C CA . THR A 1 156 ? -4.813 4.253 -13.184 1.00 83.88 156 THR A CA 1
ATOM 1340 C C . THR A 1 156 ? -3.857 5.319 -13.713 1.00 83.88 156 THR A C 1
ATOM 1342 O O . THR A 1 156 ? -4.251 6.327 -14.289 1.00 83.88 156 THR A O 1
ATOM 1345 N N . CYS A 1 157 ? -2.553 5.130 -13.498 1.00 85.56 157 CYS A N 1
ATOM 1346 C CA . CYS A 1 157 ? -1.530 5.984 -14.096 1.00 85.56 157 CYS A CA 1
ATOM 1347 C C . CYS A 1 157 ? -0.257 5.185 -14.374 1.00 85.56 157 CYS A C 1
ATOM 1349 O O . CYS A 1 157 ? 0.207 4.424 -13.524 1.00 85.56 157 CYS A O 1
ATOM 1351 N N . THR A 1 158 ? 0.347 5.403 -15.542 1.00 83.75 158 THR A N 1
ATOM 1352 C CA . THR A 1 158 ? 1.583 4.728 -15.977 1.00 83.75 158 THR A CA 1
ATOM 1353 C C . THR A 1 158 ? 2.865 5.333 -15.386 1.00 83.75 158 THR A C 1
ATOM 1355 O O . THR A 1 158 ? 3.967 4.884 -15.704 1.00 83.75 158 THR A O 1
ATOM 1358 N N . CYS A 1 159 ? 2.770 6.353 -14.523 1.00 83.06 159 CYS A N 1
ATOM 1359 C CA . CYS A 1 159 ? 3.957 6.999 -13.969 1.00 83.06 159 CYS A CA 1
ATOM 1360 C C . CYS A 1 159 ? 4.667 6.135 -12.904 1.00 83.06 159 CYS A C 1
ATOM 1362 O O . CYS A 1 159 ? 4.010 5.421 -12.138 1.00 83.06 159 CYS A O 1
ATOM 1364 N N . PRO A 1 160 ? 6.005 6.241 -12.770 1.00 81.56 160 PRO A N 1
ATOM 1365 C CA . PRO A 1 160 ? 6.753 5.493 -11.759 1.00 81.56 160 PRO A CA 1
ATOM 1366 C C . PRO A 1 160 ? 6.258 5.749 -10.332 1.00 81.56 160 PRO A C 1
ATOM 1368 O O . PRO A 1 160 ? 6.170 4.824 -9.531 1.00 81.56 160 PRO A O 1
ATOM 1371 N N . SER A 1 161 ? 5.866 6.987 -10.016 1.00 81.06 161 SER A N 1
ATOM 1372 C CA . SER A 1 161 ? 5.393 7.356 -8.678 1.00 81.06 161 SER A CA 1
ATOM 1373 C C . SER A 1 161 ? 4.147 6.581 -8.241 1.00 81.06 161 SER A C 1
ATOM 1375 O O . SER A 1 161 ? 4.008 6.304 -7.056 1.00 81.06 161 SER A O 1
ATOM 1377 N N . MET A 1 162 ? 3.26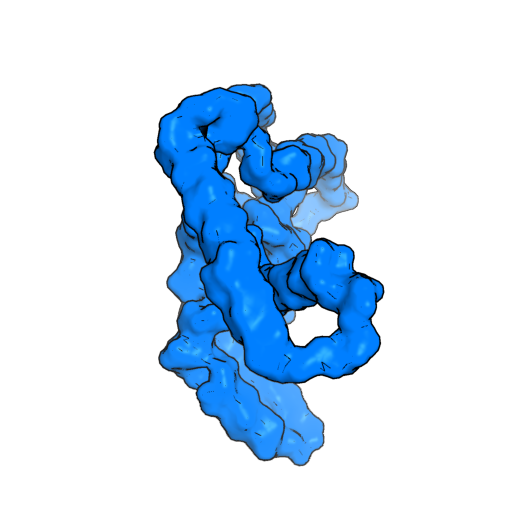6 6.195 -9.174 1.00 82.56 162 MET A N 1
ATOM 1378 C CA . MET A 1 162 ? 2.077 5.387 -8.875 1.00 82.56 162 MET A CA 1
ATOM 1379 C C . MET A 1 162 ? 2.463 3.996 -8.356 1.00 82.56 162 MET A C 1
ATOM 1381 O O . MET A 1 162 ? 1.891 3.514 -7.380 1.00 82.56 162 MET A O 1
ATOM 1385 N N . ARG A 1 163 ? 3.492 3.382 -8.956 1.00 72.50 163 ARG A N 1
ATOM 1386 C CA . ARG A 1 163 ? 3.990 2.046 -8.591 1.00 72.50 163 ARG A CA 1
ATOM 1387 C C . ARG A 1 163 ? 4.530 1.994 -7.164 1.00 72.50 163 ARG A C 1
ATOM 1389 O O . ARG A 1 163 ? 4.269 1.035 -6.446 1.00 72.50 163 ARG A O 1
ATOM 1396 N N . TYR A 1 164 ? 5.275 3.019 -6.760 1.00 74.69 164 TYR A N 1
ATOM 1397 C CA . TYR A 1 164 ? 5.878 3.095 -5.426 1.00 74.69 164 TYR A CA 1
ATOM 1398 C C . TYR A 1 164 ? 4.937 3.710 -4.377 1.00 74.69 164 TYR A C 1
ATOM 1400 O O . TYR A 1 164 ? 5.282 3.806 -3.200 1.00 74.69 164 TYR A O 1
ATOM 1408 N N . SER A 1 165 ? 3.733 4.128 -4.779 1.00 80.12 165 SER A N 1
ATOM 1409 C CA . SER A 1 165 ? 2.767 4.736 -3.874 1.00 80.12 165 SER A CA 1
ATOM 1410 C C . SER A 1 165 ? 2.090 3.684 -2.997 1.00 80.12 165 SER A C 1
ATOM 1412 O O . SER A 1 165 ? 1.393 2.786 -3.474 1.00 80.12 165 SER A O 1
ATOM 1414 N N . GLN A 1 166 ? 2.228 3.851 -1.682 1.00 79.00 166 GLN A N 1
ATOM 1415 C CA . GLN A 1 166 ? 1.492 3.075 -0.678 1.00 79.00 166 GLN A CA 1
ATOM 1416 C C . GLN A 1 166 ? -0.032 3.200 -0.839 1.00 79.00 166 GLN A C 1
ATOM 1418 O O . GLN A 1 166 ? -0.762 2.257 -0.544 1.00 79.00 166 GLN A O 1
ATOM 1423 N N . PHE A 1 167 ? -0.505 4.363 -1.298 1.00 84.25 167 PHE A N 1
ATOM 1424 C CA . PHE A 1 167 ? -1.928 4.695 -1.383 1.00 84.25 167 PHE A CA 1
ATOM 1425 C C . PHE A 1 167 ? -2.476 4.696 -2.811 1.00 84.25 167 PHE A C 1
ATOM 1427 O O . PHE A 1 167 ? -3.596 5.148 -3.003 1.00 84.25 167 PHE A O 1
ATOM 1434 N N . LEU A 1 168 ? -1.705 4.225 -3.802 1.00 84.50 168 LEU A N 1
ATOM 1435 C CA . LEU A 1 168 ? -2.114 4.257 -5.215 1.00 84.50 168 LEU A CA 1
ATOM 1436 C C . LEU A 1 168 ? -2.536 5.666 -5.666 1.00 84.50 168 LEU A C 1
ATOM 1438 O O . LEU A 1 168 ? -3.556 5.870 -6.317 1.00 84.50 168 LEU A O 1
ATOM 1442 N N . ILE A 1 169 ? -1.737 6.655 -5.273 1.00 88.00 169 ILE A N 1
ATOM 1443 C CA . ILE A 1 169 ? -1.901 8.050 -5.681 1.00 88.00 169 ILE A CA 1
ATOM 1444 C C . ILE A 1 169 ? -0.611 8.570 -6.301 1.00 88.00 169 ILE A C 1
ATOM 1446 O O . ILE A 1 169 ? 0.490 8.242 -5.848 1.00 88.00 169 ILE A O 1
ATOM 1450 N N . CYS A 1 170 ? -0.754 9.426 -7.304 1.00 89.44 170 CYS A N 1
ATOM 1451 C CA . CYS A 1 170 ? 0.329 10.192 -7.904 1.00 89.44 170 CYS A CA 1
ATOM 1452 C C . CYS A 1 170 ? -0.159 11.613 -8.215 1.00 89.44 170 CYS A C 1
ATOM 1454 O O . CYS A 1 170 ? -1.366 11.866 -8.232 1.00 89.44 170 CYS A O 1
ATOM 1456 N N . LYS A 1 171 ? 0.771 12.540 -8.481 1.00 89.88 171 LYS A N 1
ATOM 1457 C CA . LYS A 1 171 ? 0.414 13.932 -8.801 1.00 89.88 171 LYS A CA 1
ATOM 1458 C C . LYS A 1 171 ? -0.501 14.030 -10.026 1.00 89.88 171 LYS A C 1
ATOM 1460 O O . LYS A 1 171 ? -1.480 14.758 -9.983 1.00 89.88 171 LYS A O 1
ATOM 1465 N N . HIS A 1 172 ? -0.254 13.214 -11.055 1.00 88.62 172 HIS A N 1
ATOM 1466 C CA . HIS A 1 172 ? -1.045 13.227 -12.287 1.00 88.62 172 HIS A CA 1
ATOM 1467 C C . HIS A 1 172 ? -2.514 12.850 -12.036 1.00 88.62 172 HIS A C 1
ATOM 1469 O O . HIS A 1 172 ? -3.396 13.525 -12.544 1.00 88.62 172 HIS A O 1
ATOM 1475 N N . LEU A 1 173 ? -2.786 11.829 -11.212 1.00 89.12 173 LEU A N 1
ATOM 1476 C CA . LEU A 1 173 ? -4.158 11.441 -10.858 1.00 89.12 173 LEU A CA 1
ATOM 1477 C C . LEU A 1 173 ? -4.849 12.499 -10.000 1.00 89.12 173 LEU A C 1
ATOM 1479 O O . LEU A 1 173 ? -5.980 12.875 -10.285 1.00 89.12 173 LEU A O 1
ATOM 1483 N N . ILE A 1 174 ? -4.160 13.001 -8.971 1.00 90.69 174 ILE A N 1
ATOM 1484 C CA . ILE A 1 174 ? -4.740 13.983 -8.044 1.00 90.69 174 ILE A CA 1
ATOM 1485 C C . ILE A 1 174 ? -5.066 15.299 -8.756 1.00 90.69 174 ILE A C 1
ATOM 1487 O O . ILE A 1 174 ? -6.069 15.923 -8.442 1.00 90.69 174 ILE A O 1
ATOM 1491 N N . GLN A 1 175 ? -4.259 15.701 -9.735 1.00 86.94 175 GLN A N 1
ATOM 1492 C CA . GLN A 1 175 ? -4.507 16.908 -10.527 1.00 86.94 175 GLN A CA 1
ATOM 1493 C C . GLN A 1 175 ? -5.585 16.724 -11.597 1.00 86.94 175 GLN A C 1
ATOM 1495 O O . GLN A 1 175 ? -6.187 17.705 -12.018 1.00 86.94 175 GLN A O 1
ATOM 1500 N N . HIS A 1 176 ? -5.846 15.485 -12.027 1.00 86.88 176 HIS A N 1
ATOM 1501 C CA . HIS A 1 176 ? -6.954 15.175 -12.932 1.00 86.88 176 HIS A CA 1
ATOM 1502 C C . HIS A 1 176 ? -8.322 15.202 -12.241 1.00 86.88 176 HIS A C 1
ATOM 1504 O O . HIS A 1 176 ? -9.345 15.283 -12.923 1.00 86.88 176 HIS A O 1
ATOM 1510 N N . VAL A 1 177 ? -8.363 15.135 -10.907 1.00 87.12 177 VAL A N 1
ATOM 1511 C CA . VAL A 1 177 ? -9.605 15.222 -10.135 1.00 87.12 177 VAL A CA 1
ATOM 1512 C C . VAL A 1 177 ? -9.810 16.598 -9.524 1.00 87.12 177 VAL A C 1
ATOM 1514 O O . VAL A 1 177 ? -8.874 17.350 -9.266 1.00 87.12 177 VAL A O 1
ATOM 1517 N N . ARG A 1 178 ? -11.077 16.931 -9.266 1.00 84.75 178 ARG A N 1
ATOM 1518 C CA . ARG A 1 178 ? -11.427 18.177 -8.582 1.00 84.75 178 ARG A CA 1
ATOM 1519 C C . ARG A 1 178 ? -10.911 18.163 -7.135 1.00 84.75 178 ARG A C 1
ATOM 1521 O O . ARG A 1 178 ? -10.902 17.098 -6.509 1.00 84.75 178 ARG A O 1
ATOM 1528 N N . PRO A 1 179 ? -10.556 19.333 -6.573 1.00 87.44 179 PRO A N 1
ATOM 1529 C CA . PRO A 1 179 ? -10.180 19.451 -5.170 1.00 87.44 179 PRO A CA 1
ATOM 1530 C C . PRO A 1 179 ? -11.228 18.828 -4.244 1.00 87.44 179 PRO A C 1
ATOM 1532 O O . PRO A 1 179 ? -12.423 19.116 -4.337 1.00 87.44 179 PRO A O 1
ATOM 1535 N N . VAL A 1 180 ? -10.774 17.965 -3.335 1.00 88.94 180 VAL A N 1
ATOM 1536 C CA . VAL A 1 180 ? -11.661 17.208 -2.442 1.00 88.94 180 VAL A CA 1
ATOM 1537 C C . VAL A 1 180 ? -11.921 17.959 -1.124 1.00 88.94 180 VAL A C 1
ATOM 1539 O O . VAL A 1 180 ? -10.982 18.499 -0.511 1.00 88.94 180 VAL A O 1
ATOM 1542 N N . PRO A 1 181 ? -13.176 17.987 -0.629 1.00 89.81 181 PRO A N 1
ATOM 1543 C CA . PRO A 1 181 ? -13.512 18.643 0.632 1.00 89.81 181 PRO A CA 1
ATOM 1544 C C . PRO A 1 181 ? -12.941 17.871 1.835 1.00 89.81 181 PRO A C 1
ATOM 1546 O O . PRO A 1 181 ? -12.760 16.658 1.759 1.00 89.81 181 PRO A O 1
ATOM 1549 N N . PRO A 1 182 ? -12.716 18.506 3.002 1.00 84.88 182 PRO A N 1
ATOM 1550 C CA . PRO A 1 182 ? -12.188 17.822 4.189 1.00 84.88 182 PRO A CA 1
ATOM 1551 C C . PRO A 1 182 ? -12.994 16.590 4.633 1.00 84.88 182 PRO A C 1
ATOM 1553 O O . PRO A 1 182 ? -12.407 15.625 5.121 1.00 84.88 182 PRO A O 1
ATOM 1556 N N . LYS A 1 183 ? -14.316 16.597 4.412 1.00 85.06 183 LYS A N 1
ATOM 1557 C CA . LYS A 1 183 ? -15.217 15.474 4.721 1.00 85.06 183 LYS A CA 1
ATOM 1558 C C . LYS A 1 183 ? -14.879 14.199 3.935 1.00 85.06 183 LYS A C 1
ATOM 1560 O O . LYS A 1 183 ? -15.095 13.109 4.454 1.00 85.06 183 LYS A O 1
ATOM 1565 N N . PHE A 1 184 ? -14.286 14.320 2.742 1.00 87.25 184 PHE A N 1
ATOM 1566 C CA . PHE A 1 184 ? -13.847 13.178 1.932 1.00 87.25 184 PHE A CA 1
ATOM 1567 C C . PHE A 1 184 ? -12.921 12.246 2.721 1.00 87.25 184 PHE A C 1
ATOM 1569 O O . PHE A 1 184 ? -13.156 11.045 2.776 1.00 87.25 184 PHE A O 1
ATOM 1576 N N . PHE A 1 185 ? -11.926 12.803 3.421 1.00 84.62 185 PHE A N 1
ATOM 1577 C CA . PHE A 1 185 ? -10.919 12.024 4.154 1.00 84.62 185 PHE A CA 1
ATOM 1578 C C . PHE A 1 185 ? -11.487 11.222 5.334 1.00 84.62 185 PHE A C 1
ATOM 1580 O O . PHE A 1 185 ? -10.859 10.261 5.778 1.00 84.62 185 PHE A O 1
ATOM 1587 N N . LEU A 1 186 ? -12.670 11.593 5.831 1.00 80.94 186 LEU A N 1
ATOM 1588 C CA . LEU A 1 186 ? -13.392 10.830 6.850 1.00 80.94 186 LEU A CA 1
ATOM 1589 C C . LEU A 1 186 ? -14.100 9.617 6.228 1.00 80.94 186 LEU A C 1
ATOM 1591 O O . LEU A 1 186 ? -14.129 8.546 6.825 1.00 80.94 186 LEU A O 1
ATOM 1595 N N . GLY A 1 187 ? -14.588 9.753 4.993 1.00 76.81 187 GLY A N 1
ATOM 1596 C CA . GLY A 1 187 ? -15.293 8.696 4.266 1.00 76.81 187 GLY A CA 1
ATOM 1597 C C . GLY A 1 187 ? -14.399 7.648 3.596 1.00 76.81 187 GLY A C 1
ATOM 1598 O O . GLY A 1 187 ? -14.889 6.566 3.289 1.00 76.81 187 GLY A O 1
ATOM 1599 N N . VAL A 1 188 ? -13.103 7.923 3.386 1.00 78.44 188 VAL A N 1
ATOM 1600 C CA . VAL A 1 188 ? -12.192 6.970 2.717 1.00 78.44 188 VAL A CA 1
ATOM 1601 C C . VAL A 1 188 ? -12.100 5.671 3.512 1.00 78.44 188 VAL A C 1
ATOM 1603 O O . VAL A 1 188 ? -11.831 5.691 4.709 1.00 78.44 188 VAL A O 1
ATOM 1606 N N . LYS A 1 189 ? -12.282 4.528 2.858 1.00 74.31 189 LYS A N 1
ATOM 1607 C CA . LYS A 1 189 ? -12.069 3.203 3.451 1.00 74.31 189 LYS A CA 1
ATOM 1608 C C . LYS A 1 189 ? -10.911 2.519 2.731 1.00 74.31 189 LYS A C 1
ATOM 1610 O O . LYS A 1 189 ? -10.676 2.775 1.554 1.00 74.31 189 LYS A O 1
ATOM 1615 N N . ARG A 1 190 ? -10.163 1.691 3.458 1.00 66.31 190 ARG A N 1
ATOM 1616 C CA . ARG A 1 190 ? -9.108 0.837 2.904 1.00 66.31 190 ARG A CA 1
ATOM 1617 C C . ARG A 1 190 ? -9.586 -0.600 3.077 1.00 66.31 190 ARG A C 1
ATOM 1619 O O . ARG A 1 190 ? -9.849 -0.987 4.213 1.00 66.31 190 ARG A O 1
ATOM 1626 N N . HIS A 1 191 ? -9.773 -1.304 1.966 1.00 55.81 191 HIS A N 1
ATOM 1627 C CA . HIS A 1 191 ? -10.207 -2.701 1.911 1.00 55.81 191 HIS A CA 1
ATOM 1628 C C . HIS A 1 191 ? -9.020 -3.621 1.638 1.00 55.81 191 HIS A C 1
ATOM 1630 O O . HIS A 1 191 ? -8.087 -3.172 0.928 1.00 55.81 191 HIS A O 1
#